Protein AF-A0A1G2R3P3-F1 (afdb_monomer_lite)

Foldseek 3Di:
DDDDDDDDDDDDDDDDDDDDPPPPPDDDDPDDDDPDDDDQFKEKAKPPQEAEDEAQDKDKIWIWMQHSAFFFKKKWKKKKACQFKDWPDKAQVPAPFPAWDDQDWFDDDDRITMGIGIGGDDPPHDHDGGGTRIMIMIHTQDADKMKIWIDPPIFIQHPVRDGRHDDDTHMHIYGYHHPDDPDDLPLLPDKDDAFAFDPNQQSLLQVLQSVVLQLDPDAESGHVRDHRGLHPSLLSSQQVVCQVPVVQQPVVVVHDGGPSIRDPSVSVVVVVVVD

Organism: NCBI:txid1802450

Structure (mmCIF, N/CA/C/O backbone):
data_AF-A0A1G2R3P3-F1
#
_entry.id   AF-A0A1G2R3P3-F1
#
loop_
_atom_site.group_PDB
_atom_site.id
_atom_site.type_symbol
_atom_site.label_atom_id
_atom_site.label_alt_id
_atom_site.label_comp_id
_atom_site.label_asym_id
_atom_site.label_entity_id
_atom_site.label_seq_id
_atom_site.pdbx_PDB_ins_code
_atom_site.Cartn_x
_atom_site.Cartn_y
_atom_site.Cartn_z
_atom_site.occupancy
_atom_site.B_iso_or_equiv
_atom_site.auth_seq_id
_atom_site.auth_comp_id
_atom_site.auth_asym_id
_atom_site.auth_atom_id
_atom_site.pdbx_PDB_model_num
ATOM 1 N N . MET A 1 1 ? 35.496 15.902 20.077 1.00 36.03 1 MET A N 1
ATOM 2 C CA . MET A 1 1 ? 35.841 16.325 18.701 1.00 36.03 1 MET A CA 1
ATOM 3 C C . MET A 1 1 ? 36.009 15.080 17.835 1.00 36.03 1 MET A C 1
ATOM 5 O O . MET A 1 1 ? 36.917 14.308 18.093 1.00 36.03 1 MET A O 1
ATOM 9 N N . LYS A 1 2 ? 35.109 14.829 16.875 1.00 30.44 2 LYS A N 1
ATOM 10 C CA . LYS A 1 2 ? 35.222 13.723 15.905 1.00 30.44 2 LYS A CA 1
ATOM 11 C C . LYS A 1 2 ? 35.621 14.307 14.545 1.00 30.44 2 LYS A C 1
ATOM 13 O O . LYS A 1 2 ? 34.899 15.161 14.036 1.00 30.44 2 LYS A O 1
ATOM 18 N N . LYS A 1 3 ? 36.724 13.847 13.948 1.00 30.23 3 LYS A N 1
ATOM 19 C CA . LYS A 1 3 ? 37.039 14.055 12.524 1.00 30.23 3 LYS A CA 1
ATOM 20 C C . LYS A 1 3 ? 37.597 12.763 11.913 1.00 30.23 3 LYS A C 1
ATOM 22 O O . LYS A 1 3 ? 38.662 12.306 12.296 1.00 30.23 3 LYS A O 1
ATOM 27 N N . LYS A 1 4 ? 36.781 12.214 11.006 1.00 34.12 4 LYS A N 1
ATOM 28 C CA . LYS A 1 4 ? 37.060 11.491 9.751 1.00 34.12 4 LYS A CA 1
ATOM 29 C C . LYS A 1 4 ? 38.409 10.765 9.616 1.00 34.12 4 LYS A C 1
ATOM 31 O O . LYS A 1 4 ? 39.437 11.414 9.474 1.00 34.12 4 LYS A O 1
ATOM 36 N N . ILE A 1 5 ? 38.348 9.441 9.453 1.00 29.25 5 ILE A N 1
ATOM 37 C CA . ILE A 1 5 ? 39.357 8.662 8.723 1.00 29.25 5 ILE A CA 1
ATOM 38 C C . ILE A 1 5 ? 38.632 7.911 7.604 1.00 29.25 5 ILE A C 1
ATOM 40 O O . ILE A 1 5 ? 37.744 7.099 7.850 1.00 29.25 5 ILE A O 1
ATOM 44 N N . ILE A 1 6 ? 38.989 8.273 6.375 1.00 28.22 6 ILE A N 1
ATOM 45 C CA . ILE A 1 6 ? 38.681 7.578 5.127 1.00 28.22 6 ILE A CA 1
ATOM 46 C C . ILE A 1 6 ? 39.712 6.451 5.016 1.00 28.22 6 ILE A C 1
ATOM 48 O O . ILE A 1 6 ? 40.908 6.735 5.055 1.00 28.22 6 ILE A O 1
ATOM 52 N N . ALA A 1 7 ? 39.271 5.199 4.896 1.00 29.02 7 ALA A N 1
ATOM 53 C CA . ALA A 1 7 ? 40.148 4.066 4.612 1.00 29.02 7 ALA A CA 1
ATOM 54 C C . ALA A 1 7 ? 39.868 3.555 3.193 1.00 29.02 7 ALA A C 1
ATOM 56 O O . ALA A 1 7 ? 38.754 3.157 2.861 1.00 29.02 7 ALA A O 1
ATOM 57 N N . ILE A 1 8 ? 40.906 3.641 2.367 1.00 30.47 8 ILE A N 1
ATOM 58 C CA . ILE A 1 8 ? 40.995 3.191 0.980 1.00 30.47 8 ILE A CA 1
ATOM 59 C C . ILE A 1 8 ? 41.228 1.674 1.006 1.00 30.47 8 ILE A C 1
ATOM 61 O O . ILE A 1 8 ? 42.163 1.219 1.665 1.00 30.47 8 ILE A O 1
ATOM 65 N N . PHE A 1 9 ? 40.408 0.883 0.307 1.00 30.34 9 PHE A N 1
ATOM 66 C CA . PHE A 1 9 ? 40.679 -0.546 0.127 1.00 30.34 9 PHE A CA 1
ATOM 67 C C . PHE A 1 9 ? 41.717 -0.746 -0.983 1.00 30.34 9 PHE A C 1
ATOM 69 O O . PHE A 1 9 ? 41.481 -0.419 -2.144 1.00 30.34 9 PHE A O 1
ATOM 76 N N . SER A 1 10 ? 42.875 -1.273 -0.583 1.00 29.44 10 SER A N 1
ATOM 77 C CA . SER A 1 10 ? 43.949 -1.763 -1.448 1.00 29.44 10 SER A CA 1
ATOM 78 C C . SER A 1 10 ? 43.559 -3.118 -2.046 1.00 29.44 10 SER A C 1
ATOM 80 O O . SER A 1 10 ? 43.128 -4.019 -1.325 1.00 29.44 10 SER A O 1
ATOM 82 N N . SER A 1 11 ? 43.698 -3.260 -3.361 1.00 30.84 11 SER A N 1
ATOM 83 C CA . SER A 1 11 ? 43.469 -4.493 -4.114 1.00 30.84 11 SER A CA 1
ATOM 84 C C . SER A 1 11 ? 44.656 -5.450 -3.970 1.00 30.84 11 SER A C 1
ATOM 86 O O . SER A 1 11 ? 45.756 -5.133 -4.423 1.00 30.84 11 SER A O 1
ATOM 88 N N . LEU A 1 12 ? 44.431 -6.640 -3.409 1.00 29.48 12 LEU A N 1
ATOM 89 C CA . LEU A 1 12 ? 45.378 -7.755 -3.465 1.00 29.48 12 LEU A CA 1
ATOM 90 C C . LEU A 1 12 ? 44.787 -8.856 -4.357 1.00 29.48 12 LEU A C 1
ATOM 92 O O . LEU A 1 12 ? 43.802 -9.494 -3.993 1.00 29.48 12 LEU A O 1
ATOM 96 N N . ALA A 1 13 ? 45.371 -9.046 -5.540 1.00 30.22 13 ALA A N 1
ATOM 97 C CA . ALA A 1 13 ? 45.025 -10.130 -6.452 1.00 30.22 13 ALA A CA 1
ATOM 98 C C . ALA A 1 13 ? 45.825 -11.391 -6.085 1.00 30.22 13 ALA A C 1
ATOM 100 O O . ALA A 1 13 ? 47.055 -11.363 -6.080 1.00 30.22 13 ALA A O 1
ATOM 101 N N . LEU A 1 14 ? 45.135 -12.500 -5.808 1.00 28.89 14 LEU A N 1
ATOM 102 C CA . LEU A 1 14 ? 45.728 -13.835 -5.718 1.00 28.89 14 LEU A CA 1
ATOM 103 C C . LEU A 1 14 ? 45.307 -14.622 -6.966 1.00 28.89 14 LEU A C 1
ATOM 105 O O . LEU A 1 14 ? 44.118 -14.795 -7.219 1.00 28.89 14 LEU A O 1
ATOM 109 N N . THR A 1 15 ? 46.282 -15.054 -7.766 1.00 31.34 15 THR A N 1
ATOM 110 C CA . THR A 1 15 ? 46.061 -15.781 -9.026 1.00 31.34 15 THR A CA 1
ATOM 111 C C . THR A 1 15 ? 46.266 -17.277 -8.802 1.00 31.34 15 THR A C 1
ATOM 113 O O . THR A 1 15 ? 47.362 -17.681 -8.423 1.00 31.34 15 THR A O 1
ATOM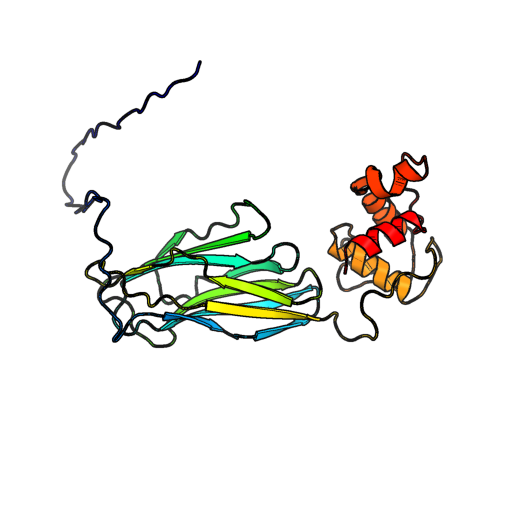 116 N N . VAL A 1 16 ? 45.256 -18.102 -9.096 1.00 30.17 16 VAL A N 1
ATOM 117 C CA . VAL A 1 16 ? 45.411 -19.543 -9.362 1.00 30.17 16 VAL A CA 1
ATOM 118 C C . VAL A 1 16 ? 44.570 -19.907 -10.593 1.00 30.17 16 VAL A C 1
ATOM 120 O O . VAL A 1 16 ? 43.354 -19.768 -10.584 1.00 30.17 16 VAL A O 1
ATOM 123 N N . ALA A 1 17 ? 45.278 -20.329 -11.645 1.00 33.44 17 ALA A N 1
ATOM 124 C CA . ALA A 1 17 ? 44.872 -21.122 -12.811 1.00 33.44 17 ALA A CA 1
ATOM 125 C C . ALA A 1 17 ? 43.496 -20.869 -13.484 1.00 33.44 17 ALA A C 1
ATOM 127 O O . ALA A 1 17 ? 42.492 -21.484 -13.148 1.00 33.44 17 ALA A O 1
ATOM 128 N N . GLY A 1 18 ? 43.521 -20.129 -14.601 1.00 41.47 18 GLY A N 1
ATOM 129 C CA . GLY A 1 18 ? 43.043 -20.700 -15.869 1.00 41.47 18 GLY A CA 1
ATOM 130 C C . GLY A 1 18 ? 41.558 -20.626 -16.241 1.00 41.47 18 GLY A C 1
ATOM 131 O O . GLY A 1 18 ? 41.074 -21.584 -16.828 1.00 41.47 18 GLY A O 1
ATOM 132 N N . ILE A 1 19 ? 40.861 -19.508 -16.009 1.00 31.28 19 ILE A N 1
ATOM 133 C CA . ILE A 1 19 ? 39.673 -19.095 -16.792 1.00 31.28 19 ILE A CA 1
ATOM 134 C C . ILE A 1 19 ? 39.705 -17.559 -16.890 1.00 31.28 19 ILE A C 1
ATOM 136 O O . ILE A 1 19 ? 39.751 -16.911 -15.842 1.00 31.28 19 ILE A O 1
ATOM 140 N N . PRO A 1 20 ? 39.699 -16.923 -18.078 1.00 29.30 20 PRO A N 1
ATOM 141 C CA . PRO A 1 20 ? 39.586 -15.471 -18.145 1.00 29.30 20 PRO A CA 1
ATOM 142 C C . PRO A 1 20 ? 38.151 -15.053 -17.791 1.00 29.30 20 PRO A C 1
ATOM 144 O O . PRO A 1 20 ? 37.268 -15.030 -18.644 1.00 29.30 20 PRO A O 1
ATOM 147 N N . VAL A 1 21 ? 37.910 -14.705 -16.525 1.00 31.08 21 VAL A N 1
ATOM 148 C CA . VAL A 1 21 ? 36.766 -13.865 -16.152 1.00 31.08 21 VAL A CA 1
ATOM 149 C C . VAL A 1 21 ? 37.148 -12.439 -16.529 1.00 31.08 21 VAL A C 1
ATOM 151 O O . VAL A 1 21 ? 37.945 -11.798 -15.845 1.00 31.08 21 VAL A O 1
ATOM 154 N N . VAL A 1 22 ? 36.616 -11.944 -17.647 1.00 31.66 22 VAL A N 1
ATOM 155 C CA . VAL A 1 22 ? 36.701 -10.523 -18.003 1.00 31.66 22 VAL A CA 1
ATOM 156 C C . VAL A 1 22 ? 35.799 -9.756 -17.036 1.00 31.66 22 VAL A C 1
ATOM 158 O O . VAL A 1 22 ? 34.626 -9.511 -17.292 1.00 31.66 22 VAL A O 1
ATOM 161 N N . ALA A 1 23 ? 36.357 -9.421 -15.875 1.00 30.27 23 ALA A N 1
ATOM 162 C CA . ALA A 1 23 ? 35.801 -8.453 -14.948 1.00 30.27 23 ALA A CA 1
ATOM 163 C C . ALA A 1 23 ? 36.086 -7.052 -15.503 1.00 30.27 23 ALA A C 1
ATOM 165 O O . ALA A 1 23 ? 37.120 -6.450 -15.216 1.00 30.27 23 ALA A O 1
ATOM 166 N N . ALA A 1 24 ? 35.178 -6.530 -16.327 1.00 30.19 24 ALA A N 1
ATOM 167 C CA . ALA A 1 24 ? 35.186 -5.121 -16.696 1.00 30.19 24 ALA A CA 1
ATOM 168 C C . ALA A 1 24 ? 34.624 -4.293 -15.528 1.00 30.19 24 ALA A C 1
ATOM 170 O O . ALA A 1 24 ? 33.487 -3.833 -15.552 1.00 30.19 24 ALA A O 1
ATOM 171 N N . ALA A 1 25 ? 35.423 -4.114 -14.475 1.00 28.08 25 ALA A N 1
ATOM 172 C CA . ALA A 1 25 ? 35.206 -3.040 -13.517 1.00 28.08 25 ALA A CA 1
ATOM 173 C C . ALA A 1 25 ? 35.701 -1.738 -14.164 1.00 28.08 25 ALA A C 1
ATOM 175 O O . ALA A 1 25 ? 36.859 -1.356 -14.001 1.00 28.08 25 ALA A O 1
ATOM 176 N N . GLN A 1 26 ? 34.850 -1.078 -14.954 1.00 30.03 26 GLN A N 1
ATOM 177 C CA . GLN A 1 26 ? 35.137 0.289 -15.375 1.00 30.03 26 GLN A CA 1
ATOM 178 C C . GLN A 1 26 ? 34.881 1.236 -14.203 1.00 30.03 26 GLN A C 1
ATOM 180 O O . GLN A 1 26 ? 33.782 1.364 -13.667 1.00 30.03 26 GLN A O 1
ATOM 185 N N . THR A 1 27 ? 35.963 1.878 -13.784 1.00 27.64 27 THR A N 1
ATOM 186 C CA . THR A 1 27 ? 36.007 2.972 -12.825 1.00 27.64 27 THR A CA 1
ATOM 187 C C . THR A 1 27 ? 35.105 4.117 -13.293 1.00 27.64 27 THR A C 1
ATOM 189 O O . THR A 1 27 ? 35.423 4.799 -14.265 1.00 27.64 27 THR A O 1
ATOM 192 N N . TYR A 1 28 ? 33.989 4.330 -12.595 1.00 28.69 28 TYR A N 1
ATOM 193 C CA . TYR A 1 28 ? 33.081 5.458 -12.805 1.00 28.69 28 TYR A CA 1
ATOM 194 C C . TYR A 1 28 ? 33.780 6.785 -12.472 1.00 28.69 28 TYR A C 1
ATOM 196 O O . TYR A 1 28 ? 34.080 7.070 -11.311 1.00 28.69 28 TYR A O 1
ATOM 204 N N . ALA A 1 29 ? 34.001 7.618 -13.488 1.00 28.33 29 ALA A N 1
ATOM 205 C CA . ALA A 1 29 ? 34.238 9.045 -13.307 1.00 28.33 29 ALA A CA 1
ATOM 206 C C . ALA A 1 29 ? 32.874 9.764 -13.215 1.00 28.33 29 ALA A C 1
ATOM 208 O O . ALA A 1 29 ? 32.022 9.556 -14.082 1.00 28.33 29 ALA A O 1
ATOM 209 N N . PRO A 1 30 ? 32.618 10.604 -12.196 1.00 41.66 30 PRO A N 1
ATOM 210 C CA . PRO A 1 30 ? 31.381 11.363 -12.109 1.00 41.66 30 PRO A CA 1
ATOM 211 C C . PRO A 1 30 ? 31.488 12.602 -13.002 1.00 41.66 30 PRO A C 1
ATOM 213 O O . PRO A 1 30 ? 32.148 13.576 -12.649 1.00 41.66 30 PRO A O 1
ATOM 216 N N . GLY A 1 31 ? 30.825 12.574 -14.156 1.00 37.34 31 GLY A N 1
ATOM 217 C CA . GLY A 1 31 ? 30.598 13.776 -14.954 1.00 37.34 31 GLY A CA 1
ATOM 218 C C . GLY A 1 31 ? 30.535 13.507 -16.446 1.00 37.34 31 GLY A C 1
ATOM 219 O O . GLY A 1 31 ? 31.573 13.450 -17.082 1.00 37.34 31 GLY A O 1
ATOM 220 N N . MET A 1 32 ? 29.317 13.374 -16.976 1.00 31.58 32 MET A N 1
ATOM 221 C CA . MET A 1 32 ? 28.812 14.094 -18.154 1.00 31.58 32 MET A CA 1
ATOM 222 C C . MET A 1 32 ? 27.328 13.733 -18.320 1.00 31.58 32 MET A C 1
ATOM 224 O O . MET A 1 32 ? 26.971 12.722 -18.917 1.00 31.58 32 MET A O 1
ATOM 228 N N . MET A 1 33 ? 26.445 14.569 -17.770 1.00 37.12 33 MET A N 1
ATOM 229 C CA . MET A 1 33 ? 25.024 14.547 -18.109 1.00 37.12 33 MET A CA 1
ATOM 230 C C . MET A 1 33 ? 24.878 15.154 -19.509 1.00 37.12 33 MET A C 1
ATOM 232 O O . MET A 1 33 ? 24.938 16.370 -19.668 1.00 37.12 33 MET A O 1
ATOM 236 N N . SER A 1 34 ? 24.757 14.310 -20.535 1.00 39.09 34 SER A N 1
ATOM 237 C CA . SER A 1 34 ? 24.476 14.752 -21.903 1.00 39.09 34 SER A CA 1
ATOM 238 C C . SER A 1 34 ? 22.978 15.024 -22.047 1.00 39.09 34 SER A C 1
ATOM 240 O O . SER A 1 34 ? 22.166 14.103 -22.090 1.00 39.09 34 SER A O 1
ATOM 242 N N . THR A 1 35 ? 22.593 16.299 -22.096 1.00 46.06 35 THR A N 1
ATOM 243 C CA . THR A 1 35 ? 21.237 16.733 -22.459 1.00 46.06 35 THR A CA 1
ATOM 244 C C . THR A 1 35 ? 21.150 16.896 -23.977 1.00 46.06 35 THR A C 1
ATOM 246 O O . THR A 1 35 ? 21.298 18.004 -24.493 1.00 46.06 35 THR A O 1
ATOM 249 N N . ARG A 1 36 ? 20.926 15.802 -24.717 1.00 40.06 36 ARG A N 1
ATOM 250 C CA . ARG A 1 36 ? 20.586 15.852 -26.152 1.00 40.06 36 ARG A CA 1
ATOM 251 C C . ARG A 1 36 ? 19.181 15.288 -26.374 1.00 40.06 36 ARG A C 1
ATOM 253 O O . ARG A 1 36 ? 18.873 14.189 -25.937 1.00 40.06 36 ARG A O 1
ATOM 260 N N . GLY A 1 37 ? 18.326 16.105 -26.988 1.00 34.69 37 GLY A N 1
ATOM 261 C CA . GLY A 1 37 ? 16.874 15.940 -27.011 1.00 34.69 37 GLY A CA 1
ATOM 262 C C . GLY A 1 37 ? 16.328 14.759 -27.820 1.00 34.69 37 GLY A C 1
ATOM 263 O O . GLY A 1 37 ? 16.733 14.524 -28.953 1.00 34.69 37 GLY A O 1
ATOM 264 N N . ASN A 1 38 ? 15.352 14.090 -27.201 1.00 47.41 38 ASN A N 1
ATOM 265 C CA . ASN A 1 38 ? 14.029 13.704 -27.703 1.00 47.41 38 ASN A CA 1
ATOM 266 C C . ASN A 1 38 ? 13.889 13.421 -29.210 1.00 47.41 38 ASN A C 1
ATOM 268 O O . ASN A 1 38 ? 13.459 14.286 -29.968 1.00 47.41 38 ASN A O 1
ATOM 272 N N . ASN A 1 39 ? 14.154 12.170 -29.590 1.00 41.59 39 ASN A N 1
ATOM 273 C CA . ASN A 1 39 ? 13.435 11.411 -30.622 1.00 41.59 39 ASN A CA 1
ATOM 274 C C . ASN A 1 39 ? 13.733 9.915 -30.377 1.00 41.59 39 ASN A C 1
ATOM 276 O O . ASN A 1 39 ? 14.850 9.479 -30.632 1.00 41.59 39 ASN A O 1
ATOM 280 N N . GLY A 1 40 ? 12.773 9.146 -29.839 1.00 54.59 40 GLY A N 1
ATOM 281 C CA . GLY A 1 40 ? 12.931 7.702 -29.556 1.00 54.59 40 GLY A CA 1
ATOM 282 C C . GLY A 1 40 ? 13.309 7.318 -28.115 1.00 54.59 40 GLY A C 1
ATOM 283 O O . GLY A 1 40 ? 13.831 6.234 -27.884 1.00 54.59 40 GLY A O 1
ATOM 284 N N . SER A 1 41 ? 13.075 8.199 -27.143 1.00 75.62 41 SER A N 1
ATOM 285 C CA . SER A 1 41 ? 13.435 7.977 -25.740 1.00 75.62 41 SER A CA 1
ATOM 286 C C . SER A 1 41 ? 12.488 6.992 -25.042 1.00 75.62 41 SER A C 1
ATOM 288 O O . SER A 1 41 ? 11.271 7.089 -25.192 1.00 75.62 41 SER A O 1
ATOM 290 N N . ALA A 1 42 ? 13.045 6.075 -24.250 1.00 89.69 42 ALA A N 1
ATOM 291 C CA . ALA A 1 42 ? 12.296 5.122 -23.444 1.00 89.69 42 ALA A CA 1
ATOM 292 C C . ALA A 1 42 ? 11.374 5.846 -22.446 1.00 89.69 42 ALA A C 1
ATOM 294 O O . ALA A 1 42 ? 11.719 6.912 -21.937 1.00 89.69 42 ALA A O 1
ATOM 295 N N . MET A 1 43 ? 10.207 5.284 -22.141 1.00 91.62 43 MET A N 1
ATOM 296 C CA . MET A 1 43 ? 9.202 5.881 -21.262 1.00 91.62 43 MET A CA 1
ATOM 297 C C . MET A 1 43 ? 8.578 4.833 -20.348 1.00 91.62 43 MET A C 1
ATOM 299 O O . MET A 1 43 ? 8.018 3.838 -20.811 1.00 91.62 43 MET A O 1
ATOM 303 N N . PHE A 1 44 ? 8.614 5.088 -19.043 1.00 93.31 44 PHE A N 1
ATOM 304 C CA . PHE A 1 44 ? 7.854 4.296 -18.083 1.00 93.31 44 PHE A CA 1
ATOM 305 C C . PHE A 1 44 ? 6.376 4.684 -18.073 1.00 93.31 44 PHE A C 1
ATOM 307 O O . PHE A 1 44 ? 6.006 5.831 -18.324 1.00 93.31 44 PHE A O 1
ATOM 314 N N . SER A 1 45 ? 5.525 3.728 -17.716 1.00 93.31 45 SER A N 1
ATOM 315 C CA . SER A 1 45 ? 4.107 3.960 -17.463 1.00 93.31 45 SER A CA 1
ATOM 316 C C . SER A 1 45 ? 3.588 3.049 -16.352 1.00 93.31 45 SER A C 1
ATOM 318 O O . SER A 1 45 ? 4.096 1.949 -16.135 1.00 93.31 45 SER A O 1
ATOM 320 N N . LEU A 1 46 ? 2.569 3.529 -15.641 1.00 94.56 46 LEU A N 1
ATOM 321 C CA . LEU A 1 46 ? 1.815 2.760 -14.655 1.00 94.56 46 LEU A CA 1
ATOM 322 C C . LEU A 1 46 ? 0.419 2.513 -15.218 1.00 94.56 46 LEU A C 1
ATOM 324 O O . LEU A 1 46 ? -0.257 3.455 -15.641 1.00 94.56 46 LEU A O 1
ATOM 328 N N . VAL A 1 47 ? 0.009 1.249 -15.248 1.00 94.19 47 VAL A N 1
ATOM 329 C CA . VAL A 1 47 ? -1.264 0.815 -15.821 1.00 94.19 47 VAL A CA 1
ATOM 330 C C . VAL A 1 47 ? -2.046 0.011 -14.780 1.00 94.19 47 VAL A C 1
ATOM 332 O O . VAL A 1 47 ? -1.501 -0.924 -14.203 1.00 94.19 47 VAL A O 1
ATOM 335 N N . PRO A 1 48 ? -3.328 0.327 -14.549 1.00 94.44 48 PRO A N 1
ATOM 336 C CA . PRO A 1 48 ? -4.067 1.464 -15.111 1.00 94.44 48 PRO A CA 1
ATOM 337 C C . PRO A 1 48 ? -3.585 2.817 -14.543 1.00 94.44 48 PRO A C 1
ATOM 339 O O . PRO A 1 48 ? -2.985 2.861 -13.473 1.00 94.44 48 PRO A O 1
ATOM 342 N N . GLN A 1 49 ? -3.860 3.927 -15.244 1.00 89.38 49 GLN A N 1
ATOM 343 C CA . GLN A 1 49 ? -3.522 5.293 -14.779 1.00 89.38 49 GLN A CA 1
ATOM 344 C C . GLN A 1 49 ? -4.436 5.791 -13.649 1.00 89.38 49 GLN A C 1
ATOM 346 O O . GLN A 1 49 ? -4.073 6.681 -12.884 1.00 89.38 49 GLN A O 1
ATOM 351 N N . SER A 1 50 ? -5.630 5.213 -13.543 1.00 89.06 50 SER A N 1
ATOM 352 C CA . SER A 1 50 ? -6.500 5.358 -12.384 1.00 89.06 50 SER A CA 1
ATOM 353 C C . SER A 1 50 ? -7.211 4.039 -12.124 1.00 89.06 50 SER A C 1
ATOM 355 O O . SER A 1 50 ? -7.586 3.328 -13.057 1.00 89.06 50 SER A O 1
ATOM 357 N N . VAL A 1 51 ? -7.368 3.691 -10.855 1.00 90.88 51 VAL A N 1
ATOM 358 C CA . VAL A 1 51 ? -8.068 2.480 -10.430 1.00 90.88 51 VAL A CA 1
ATOM 359 C C . VAL A 1 51 ? -8.849 2.770 -9.169 1.00 90.88 51 VAL A C 1
ATOM 361 O O . VAL A 1 51 ? -8.392 3.504 -8.301 1.00 90.88 51 VAL A O 1
ATOM 364 N N . SER A 1 52 ? -10.049 2.208 -9.084 1.00 86.06 52 SER A N 1
ATOM 365 C CA . SER A 1 52 ? -10.857 2.258 -7.871 1.00 86.06 52 SER A CA 1
ATOM 366 C C . SER A 1 52 ? -10.828 0.899 -7.184 1.00 86.06 52 SER A C 1
ATOM 368 O O . SER A 1 52 ? -10.925 -0.130 -7.851 1.00 86.06 52 SER A O 1
ATOM 370 N N . GLY A 1 53 ? -10.685 0.892 -5.863 1.00 79.06 53 GLY A N 1
ATOM 371 C CA . GLY A 1 53 ? -10.686 -0.315 -5.042 1.00 79.06 53 GLY A CA 1
ATOM 372 C C . GLY A 1 53 ? -11.463 -0.099 -3.750 1.00 79.06 53 GLY A C 1
ATOM 373 O O . GLY A 1 53 ? -11.492 1.008 -3.217 1.00 79.06 53 GLY A O 1
ATOM 374 N N . LYS A 1 54 ? -12.091 -1.160 -3.236 1.00 80.75 54 LYS A N 1
ATOM 375 C CA . LYS A 1 54 ? -12.704 -1.125 -1.902 1.00 80.75 54 LYS A CA 1
ATOM 376 C C . LYS A 1 54 ? -11.607 -1.160 -0.823 1.00 80.75 54 LYS A C 1
ATOM 378 O O . LYS A 1 54 ? -10.510 -1.649 -1.104 1.00 80.75 54 LYS A O 1
ATOM 383 N N . MET A 1 55 ? -11.859 -0.658 0.386 1.00 79.62 55 MET A N 1
ATOM 384 C CA . MET A 1 55 ? -10.938 -0.826 1.522 1.00 79.62 55 MET A CA 1
ATOM 385 C C . MET A 1 55 ? -10.615 -2.316 1.745 1.00 79.62 55 MET A C 1
ATOM 387 O O . MET A 1 55 ? -11.458 -3.185 1.515 1.00 79.62 55 MET A O 1
ATOM 391 N N . ASN A 1 56 ? -9.381 -2.617 2.159 1.00 73.69 56 ASN A N 1
ATOM 392 C CA . ASN A 1 56 ? -8.862 -3.967 2.382 1.00 73.69 56 ASN A CA 1
ATOM 393 C C . ASN A 1 56 ? -8.831 -4.883 1.137 1.00 73.69 56 ASN A C 1
ATOM 395 O O . ASN A 1 56 ? -8.623 -6.094 1.256 1.00 73.69 56 ASN A O 1
ATOM 399 N N . GLN A 1 57 ? -8.991 -4.329 -0.067 1.00 82.38 57 GLN A N 1
ATOM 400 C CA . GLN A 1 57 ? -8.852 -5.079 -1.312 1.00 82.38 57 GLN A CA 1
ATOM 401 C C . GLN A 1 57 ? -7.465 -4.964 -1.928 1.00 82.38 57 GLN A C 1
ATOM 403 O O . GLN A 1 57 ? -6.709 -4.024 -1.682 1.00 82.38 57 GLN A O 1
ATOM 408 N N . LEU A 1 58 ? -7.143 -5.970 -2.742 1.00 87.44 58 LEU A N 1
ATOM 409 C CA . LEU A 1 58 ? -5.929 -6.002 -3.535 1.00 87.44 58 LEU A CA 1
ATOM 410 C C . LEU A 1 58 ? -6.158 -5.273 -4.858 1.00 87.44 58 LEU A C 1
ATOM 412 O O . LEU A 1 58 ? -7.062 -5.613 -5.618 1.00 87.44 58 LEU A O 1
ATOM 416 N N . VAL A 1 59 ? -5.302 -4.300 -5.138 1.00 92.88 59 VAL A N 1
ATOM 417 C CA . VAL A 1 59 ? -5.272 -3.526 -6.375 1.00 92.88 59 VAL A CA 1
ATOM 418 C C . VAL A 1 59 ? -3.918 -3.742 -7.029 1.00 92.88 59 VAL A C 1
ATOM 420 O O . VAL A 1 59 ? -2.881 -3.509 -6.411 1.00 92.88 59 VAL A O 1
ATOM 423 N N . ALA A 1 60 ? -3.919 -4.196 -8.278 1.00 94.56 60 ALA A N 1
ATOM 424 C CA . ALA A 1 60 ? -2.695 -4.405 -9.033 1.00 94.56 60 ALA A CA 1
ATOM 425 C C . ALA A 1 60 ? -2.419 -3.240 -9.986 1.00 94.56 60 ALA A C 1
ATOM 427 O O . ALA A 1 60 ? -3.328 -2.733 -10.640 1.00 94.56 60 ALA A O 1
ATOM 428 N N . VAL A 1 61 ? -1.147 -2.867 -10.080 1.00 95.81 61 VAL A N 1
ATOM 429 C CA . VAL A 1 61 ? -0.617 -1.870 -11.004 1.00 95.81 61 VAL A CA 1
ATOM 430 C C . VAL A 1 61 ? 0.541 -2.507 -11.762 1.00 95.81 61 VAL A C 1
ATOM 432 O O . VAL A 1 61 ? 1.533 -2.927 -11.164 1.00 95.81 61 VAL A O 1
ATOM 435 N N . ASP A 1 62 ? 0.411 -2.590 -13.078 1.00 95.25 62 ASP A N 1
ATOM 436 C CA . ASP A 1 62 ? 1.490 -2.983 -13.972 1.00 95.25 62 ASP A CA 1
ATOM 437 C C . ASP A 1 62 ? 2.413 -1.786 -14.212 1.00 95.25 62 ASP A C 1
ATOM 439 O O . ASP A 1 62 ? 1.977 -0.686 -14.563 1.00 95.25 62 ASP A O 1
ATOM 443 N N . PHE A 1 63 ? 3.707 -2.012 -14.029 1.00 94.62 63 PHE A N 1
ATOM 444 C CA . PHE A 1 63 ? 4.760 -1.072 -14.359 1.00 94.62 63 PHE A CA 1
ATOM 445 C C . PHE A 1 63 ? 5.392 -1.501 -15.680 1.00 94.62 63 PHE A C 1
ATOM 447 O O . PHE A 1 63 ? 5.998 -2.573 -15.782 1.00 94.62 63 PHE A O 1
ATOM 454 N N . LEU A 1 64 ? 5.189 -0.684 -16.709 1.00 94.25 64 LEU A N 1
ATOM 455 C CA . LEU A 1 64 ? 5.547 -0.991 -18.089 1.00 94.25 64 LEU A CA 1
ATOM 456 C C . LEU A 1 64 ? 6.583 0.002 -18.609 1.00 94.25 64 LEU A C 1
ATOM 458 O O . LEU A 1 64 ? 6.631 1.155 -18.178 1.00 94.25 64 LEU A O 1
ATOM 462 N N . LEU A 1 65 ? 7.361 -0.439 -19.588 1.00 93.69 65 LEU A N 1
ATOM 463 C CA . LEU A 1 65 ? 8.347 0.360 -20.296 1.00 93.69 65 LEU A CA 1
ATOM 464 C C . LEU A 1 65 ? 8.058 0.309 -21.800 1.00 93.69 65 LEU A C 1
ATOM 466 O O . LEU A 1 65 ? 8.035 -0.764 -22.399 1.00 93.69 65 LEU A O 1
ATOM 470 N N . ASN A 1 66 ? 7.856 1.472 -22.415 1.00 93.25 66 ASN A N 1
ATOM 471 C CA . ASN A 1 66 ? 8.066 1.621 -23.849 1.00 93.25 66 ASN A CA 1
ATOM 472 C C . ASN A 1 66 ? 9.548 1.918 -24.048 1.00 93.25 66 ASN A C 1
ATOM 474 O O . ASN A 1 66 ? 10.051 2.896 -23.502 1.00 93.25 66 ASN A O 1
ATOM 478 N N . THR A 1 67 ? 10.269 1.073 -24.767 1.00 90.88 67 THR A N 1
ATOM 479 C CA . THR A 1 67 ? 11.721 1.212 -24.852 1.00 90.88 67 THR A CA 1
ATOM 480 C C . THR A 1 67 ? 12.158 2.176 -25.952 1.00 90.88 67 THR A C 1
ATOM 482 O O . THR A 1 67 ? 13.247 2.734 -25.844 1.00 90.88 67 THR A O 1
ATOM 485 N N . GLY A 1 68 ? 11.357 2.363 -27.012 1.00 87.00 68 GLY A N 1
ATOM 486 C CA . GLY A 1 68 ? 11.697 3.125 -28.226 1.00 87.00 68 GLY A CA 1
ATOM 487 C C . GLY A 1 68 ? 12.864 2.556 -29.055 1.00 87.00 68 GLY A C 1
ATOM 488 O O . GLY A 1 68 ? 12.900 2.718 -30.271 1.00 87.00 68 GLY A O 1
ATOM 489 N N . MET A 1 69 ? 13.803 1.871 -28.399 1.00 88.31 69 MET A N 1
ATOM 490 C CA . MET A 1 69 ? 15.029 1.248 -28.902 1.00 88.31 69 MET A CA 1
ATOM 491 C C . MET A 1 69 ? 15.391 0.048 -27.995 1.00 88.31 69 MET A C 1
ATOM 493 O O . MET A 1 69 ? 14.748 -0.132 -26.957 1.00 88.31 69 MET A O 1
ATOM 497 N N . PRO A 1 70 ? 16.421 -0.757 -28.310 1.00 92.44 70 PRO A N 1
ATOM 498 C CA . PRO A 1 70 ? 16.904 -1.783 -27.390 1.00 92.44 70 PRO A CA 1
ATOM 499 C C . PRO A 1 70 ? 17.509 -1.198 -26.106 1.00 92.44 70 PRO A C 1
ATOM 501 O O . PRO A 1 70 ? 18.431 -0.380 -26.158 1.00 92.44 70 PRO A O 1
ATOM 504 N N . VAL A 1 71 ? 17.012 -1.649 -24.952 1.00 93.56 71 VAL A N 1
ATOM 505 C CA . VAL A 1 71 ? 17.491 -1.248 -23.618 1.00 93.56 71 VAL A CA 1
ATOM 506 C C . VAL A 1 71 ? 18.103 -2.432 -22.878 1.00 93.56 71 VAL A C 1
ATOM 508 O O . VAL A 1 71 ? 17.624 -3.560 -22.976 1.00 93.56 71 VAL A O 1
ATOM 511 N N . THR A 1 72 ? 19.170 -2.189 -22.128 1.00 94.75 72 THR A N 1
ATOM 512 C CA . THR A 1 72 ? 19.932 -3.233 -21.423 1.00 94.75 72 THR A CA 1
ATOM 513 C C . THR A 1 72 ? 19.711 -3.195 -19.921 1.00 94.75 72 THR A C 1
ATOM 515 O O . THR A 1 72 ? 19.866 -4.217 -19.259 1.00 94.75 72 THR A O 1
ATOM 518 N N . SER A 1 73 ? 19.341 -2.046 -19.355 1.00 93.25 73 SER A N 1
ATOM 519 C CA . SER A 1 73 ? 19.107 -1.935 -17.918 1.00 93.25 73 SER A CA 1
ATOM 520 C C . SER A 1 73 ? 18.222 -0.757 -17.545 1.00 93.25 73 SER A C 1
ATOM 522 O O . SER A 1 73 ? 18.022 0.183 -18.318 1.00 93.25 73 SER A O 1
ATOM 524 N N . PHE A 1 74 ? 17.696 -0.820 -16.327 1.00 92.56 74 PHE A N 1
ATOM 525 C CA . PHE A 1 74 ? 16.974 0.278 -15.715 1.00 92.56 74 PHE A CA 1
ATOM 526 C C . PHE A 1 74 ? 17.224 0.342 -14.207 1.00 92.56 74 PHE A C 1
ATOM 528 O O . PHE A 1 74 ? 17.484 -0.668 -13.548 1.00 92.56 74 PHE A O 1
ATOM 535 N N . GLN A 1 75 ? 17.075 1.546 -13.666 1.00 91.12 75 GLN A N 1
ATOM 536 C CA . GLN A 1 75 ? 16.968 1.809 -12.236 1.00 91.12 75 GLN A CA 1
ATOM 537 C C . GLN A 1 75 ? 15.852 2.826 -12.040 1.00 91.12 75 GLN A C 1
ATOM 539 O O . GLN A 1 75 ? 15.821 3.875 -12.683 1.00 91.12 75 GLN A O 1
ATOM 544 N N . THR A 1 76 ? 14.933 2.530 -11.134 1.00 90.06 76 THR A N 1
ATOM 545 C CA . THR A 1 76 ? 13.850 3.442 -10.787 1.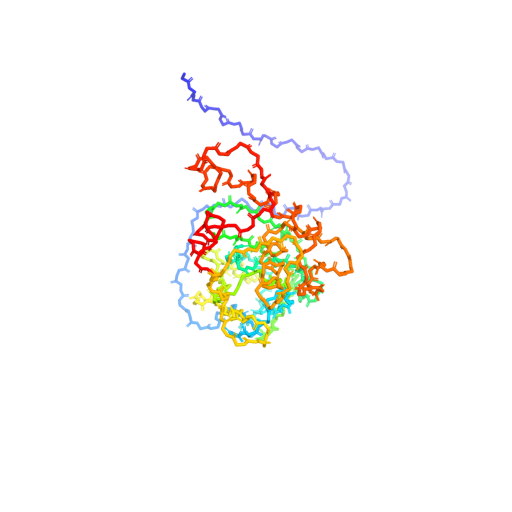00 90.06 76 THR A CA 1
ATOM 546 C C . THR A 1 76 ? 13.369 3.190 -9.368 1.00 90.06 76 THR A C 1
ATOM 548 O O . THR A 1 76 ? 13.703 2.186 -8.734 1.00 90.06 76 THR A O 1
ATOM 551 N N . SER A 1 77 ? 12.584 4.127 -8.849 1.00 89.00 77 SER A N 1
ATOM 552 C CA . SER A 1 77 ? 11.835 3.901 -7.626 1.00 89.00 77 SER A CA 1
ATOM 553 C C . SER A 1 77 ? 10.429 4.458 -7.745 1.00 89.00 77 SER A C 1
ATOM 555 O O . SER A 1 77 ? 10.207 5.479 -8.394 1.00 89.00 77 SER A O 1
ATOM 557 N N . LEU A 1 78 ? 9.480 3.787 -7.105 1.00 91.75 78 LEU A N 1
ATOM 558 C CA . LEU A 1 78 ? 8.112 4.263 -6.961 1.00 91.75 78 LEU A CA 1
ATOM 559 C C . LEU A 1 78 ? 7.886 4.722 -5.526 1.00 91.75 78 LEU A C 1
ATOM 561 O O . LEU A 1 78 ? 8.340 4.075 -4.585 1.00 91.75 78 LEU A O 1
ATOM 565 N N . THR A 1 79 ? 7.172 5.826 -5.360 1.00 91.25 79 THR A N 1
ATOM 566 C CA . THR A 1 79 ? 6.736 6.366 -4.073 1.00 91.25 79 THR A CA 1
ATOM 567 C C . THR A 1 79 ? 5.237 6.207 -3.893 1.00 91.25 79 THR A C 1
ATOM 569 O O . THR A 1 79 ? 4.492 6.379 -4.858 1.00 91.25 79 THR A O 1
ATOM 572 N N . TYR A 1 80 ? 4.803 5.933 -2.665 1.00 90.62 80 TYR A N 1
ATOM 573 C CA . TYR A 1 80 ? 3.391 5.852 -2.282 1.00 90.62 80 TYR A CA 1
ATOM 574 C C . TYR A 1 80 ? 3.187 6.281 -0.821 1.00 90.62 80 TYR A C 1
ATOM 576 O O . TYR A 1 80 ? 4.146 6.325 -0.049 1.00 90.62 80 TYR A O 1
ATOM 584 N N . ASP A 1 81 ? 1.947 6.590 -0.436 1.00 86.50 81 ASP A N 1
ATOM 585 C CA . ASP A 1 81 ? 1.582 6.873 0.959 1.00 86.50 81 ASP A CA 1
ATOM 586 C C . ASP A 1 81 ? 1.333 5.558 1.730 1.00 86.50 81 ASP A C 1
ATOM 588 O O . ASP A 1 81 ? 0.353 4.860 1.435 1.00 86.50 81 ASP A O 1
ATOM 592 N N . PRO A 1 82 ? 2.184 5.199 2.714 1.00 80.19 82 PRO A N 1
ATOM 593 C CA . PRO A 1 82 ? 2.052 3.951 3.461 1.00 80.19 82 PRO A CA 1
ATOM 594 C C . PRO A 1 82 ? 0.853 3.928 4.419 1.00 80.19 82 PRO A C 1
ATOM 596 O O . PRO A 1 82 ? 0.469 2.857 4.883 1.00 80.19 82 PRO A O 1
ATOM 599 N N . THR A 1 83 ? 0.244 5.081 4.715 1.00 77.56 83 THR A N 1
ATOM 600 C CA . THR A 1 83 ? -0.985 5.149 5.519 1.00 77.56 83 THR A CA 1
ATOM 601 C C . THR A 1 83 ? -2.222 4.767 4.709 1.00 77.56 83 THR A C 1
ATOM 603 O O . THR A 1 83 ? -3.232 4.367 5.283 1.00 77.56 83 THR A O 1
ATOM 606 N N . MET A 1 84 ? -2.149 4.860 3.377 1.00 79.69 84 MET A N 1
ATOM 607 C CA . MET A 1 84 ? -3.265 4.562 2.475 1.00 79.69 84 MET A CA 1
ATOM 608 C C . MET A 1 84 ? -3.100 3.249 1.721 1.00 79.69 84 MET A C 1
ATOM 610 O O . MET A 1 84 ? -4.094 2.590 1.408 1.00 79.69 84 MET A O 1
ATOM 614 N N . LEU A 1 85 ? -1.861 2.855 1.435 1.00 86.31 85 LEU A N 1
ATOM 615 C CA . LEU A 1 85 ? -1.533 1.658 0.674 1.00 86.31 85 LEU A CA 1
ATOM 616 C C . LEU A 1 85 ? -0.457 0.856 1.400 1.00 86.31 85 LEU A C 1
ATOM 618 O O . LEU A 1 85 ? 0.534 1.401 1.870 1.00 86.31 85 LEU A O 1
ATOM 622 N N . SER A 1 86 ? -0.611 -0.461 1.414 1.00 85.06 86 SER A N 1
ATOM 623 C CA . SER A 1 86 ? 0.431 -1.394 1.835 1.00 85.06 86 SER A CA 1
ATOM 624 C C . SER A 1 86 ? 0.817 -2.268 0.649 1.00 85.06 86 SER A C 1
ATOM 626 O O . SER A 1 86 ? -0.055 -2.709 -0.097 1.00 85.06 86 SER A O 1
ATOM 628 N N . VAL A 1 87 ? 2.105 -2.522 0.425 1.00 89.38 87 VAL A N 1
ATOM 629 C CA . VAL A 1 87 ? 2.525 -3.411 -0.666 1.00 89.38 87 VAL A CA 1
ATOM 630 C C . VAL A 1 87 ? 2.266 -4.855 -0.246 1.00 89.38 87 VAL A C 1
ATOM 632 O O . VAL A 1 87 ? 2.873 -5.366 0.689 1.00 89.38 87 VAL A O 1
ATOM 635 N N . ALA A 1 88 ? 1.348 -5.514 -0.948 1.00 84.81 88 ALA A N 1
ATOM 636 C CA . ALA A 1 88 ? 0.993 -6.912 -0.730 1.00 84.81 88 ALA A CA 1
ATOM 637 C C . ALA A 1 88 ? 1.869 -7.875 -1.546 1.00 84.81 88 ALA A C 1
ATOM 639 O O . ALA A 1 88 ? 2.015 -9.036 -1.175 1.00 84.81 88 ALA A O 1
ATOM 640 N N . GLY A 1 89 ? 2.449 -7.409 -2.655 1.00 86.38 89 GLY A N 1
ATOM 641 C CA . GLY A 1 89 ? 3.365 -8.208 -3.460 1.00 86.38 89 GLY A CA 1
ATOM 642 C C . GLY A 1 89 ? 3.980 -7.429 -4.614 1.00 86.38 89 GLY A C 1
ATOM 643 O O . GLY A 1 89 ? 3.388 -6.480 -5.126 1.00 86.38 89 GLY A O 1
ATOM 644 N N . ILE A 1 90 ? 5.166 -7.859 -5.034 1.00 90.50 90 ILE A N 1
ATOM 645 C CA . ILE A 1 90 ? 5.852 -7.374 -6.232 1.00 90.50 90 ILE A CA 1
ATOM 646 C C . ILE A 1 90 ? 6.194 -8.612 -7.057 1.00 90.50 90 ILE A C 1
ATOM 648 O O . ILE A 1 90 ? 6.990 -9.442 -6.628 1.00 90.50 90 ILE A O 1
ATOM 652 N N . ASP A 1 91 ? 5.561 -8.750 -8.215 1.00 90.00 91 ASP A N 1
ATOM 653 C CA . ASP A 1 91 ? 5.850 -9.801 -9.180 1.00 90.00 91 ASP A CA 1
ATOM 654 C C . ASP A 1 91 ? 6.865 -9.279 -10.201 1.00 90.00 91 ASP A C 1
ATOM 656 O O . ASP A 1 91 ? 6.554 -8.456 -11.066 1.00 90.00 91 ASP A O 1
ATOM 660 N N . THR A 1 92 ? 8.094 -9.764 -10.055 1.00 88.81 92 THR A N 1
ATOM 661 C CA . THR A 1 92 ? 9.202 -9.572 -10.995 1.00 88.81 92 THR A CA 1
ATOM 662 C C . THR A 1 92 ? 9.437 -10.795 -11.876 1.00 88.81 92 THR A C 1
ATOM 664 O O . THR A 1 92 ? 10.206 -10.726 -12.828 1.00 88.81 92 THR A O 1
ATOM 667 N N . VAL A 1 93 ? 8.760 -11.912 -11.596 1.00 86.75 93 VAL A N 1
ATOM 668 C CA . VAL A 1 93 ? 8.889 -13.159 -12.360 1.00 86.75 93 VAL A CA 1
ATOM 669 C C . VAL A 1 93 ? 8.229 -13.007 -13.727 1.00 86.75 93 VAL A C 1
ATOM 671 O O . VAL A 1 93 ? 8.715 -13.553 -14.712 1.00 86.75 93 VAL A O 1
ATOM 674 N N . SER A 1 94 ? 7.148 -12.228 -13.806 1.00 86.25 94 SER A N 1
ATOM 675 C CA . SER A 1 94 ? 6.496 -11.872 -15.071 1.00 86.25 94 SER A CA 1
ATOM 676 C C . SER A 1 94 ? 7.174 -10.725 -15.833 1.00 86.25 94 SER A C 1
ATOM 678 O O . SER A 1 94 ? 6.627 -10.261 -16.844 1.00 86.25 94 SER A O 1
ATOM 680 N N . SER A 1 95 ? 8.336 -10.265 -15.356 1.00 91.50 95 SER A N 1
ATOM 681 C CA . SER A 1 95 ? 9.154 -9.263 -16.031 1.00 91.50 95 SER A CA 1
ATOM 682 C C . SER A 1 95 ? 9.801 -9.820 -17.291 1.00 91.50 95 SER A C 1
ATOM 684 O O . SER A 1 95 ? 10.195 -10.982 -17.350 1.00 91.50 95 SER A O 1
ATOM 686 N N . GLU A 1 96 ? 9.984 -8.955 -18.278 1.00 91.06 96 GLU A N 1
ATOM 687 C CA . GLU A 1 96 ? 10.819 -9.249 -19.441 1.00 91.06 96 GLU A CA 1
ATOM 688 C C . GLU A 1 96 ? 12.314 -9.054 -19.147 1.00 91.06 96 GLU A C 1
ATOM 690 O O . GLU A 1 96 ? 13.147 -9.564 -19.893 1.00 91.06 96 GLU A O 1
ATOM 695 N N . PHE A 1 97 ? 12.673 -8.377 -18.047 1.00 90.44 97 PHE A N 1
ATOM 696 C CA . PHE A 1 97 ? 14.054 -8.279 -17.574 1.00 90.44 97 PHE A CA 1
ATOM 697 C C . PHE A 1 97 ? 14.418 -9.515 -16.732 1.00 90.44 97 PHE A C 1
ATOM 699 O O . PHE A 1 97 ? 13.863 -9.695 -15.644 1.00 90.44 97 PHE A O 1
ATOM 706 N N . PRO A 1 98 ? 15.361 -10.361 -17.189 1.00 84.94 98 PRO A N 1
ATOM 707 C CA . PRO A 1 98 ? 15.662 -11.634 -16.533 1.00 84.94 98 PRO A CA 1
ATOM 708 C C . PRO A 1 98 ? 16.511 -11.500 -15.262 1.00 84.94 98 PRO A C 1
ATOM 710 O O . PRO A 1 98 ? 16.528 -12.424 -14.449 1.00 84.94 98 PRO A O 1
ATOM 713 N N . TYR A 1 99 ? 17.230 -10.387 -15.077 1.00 83.56 99 TYR A N 1
ATOM 714 C CA . TYR A 1 99 ? 18.161 -10.215 -13.960 1.00 83.56 99 TYR A CA 1
ATOM 715 C C . TYR A 1 99 ? 17.751 -9.046 -13.068 1.00 83.56 99 TYR A C 1
ATOM 717 O O . TYR A 1 99 ? 17.669 -7.909 -13.525 1.00 83.56 99 TYR A O 1
ATOM 725 N N . TRP A 1 100 ? 17.540 -9.329 -11.783 1.00 82.56 100 TRP A N 1
ATOM 726 C CA . TRP A 1 100 ? 17.102 -8.366 -10.771 1.00 82.56 100 TRP A CA 1
ATOM 727 C C . TRP A 1 100 ? 18.157 -8.209 -9.692 1.00 82.56 100 TRP A C 1
ATOM 729 O O . TRP A 1 100 ? 18.625 -9.197 -9.128 1.00 82.56 100 TRP A O 1
ATOM 739 N N . TRP A 1 101 ? 18.530 -6.966 -9.409 1.00 62.75 101 TRP A N 1
ATOM 740 C CA . TRP A 1 101 ? 19.634 -6.658 -8.500 1.00 62.75 101 TRP A CA 1
ATOM 741 C C . TRP A 1 101 ? 19.188 -5.965 -7.214 1.00 62.75 101 TRP A C 1
ATOM 743 O O . TRP A 1 101 ? 19.918 -6.008 -6.226 1.00 62.75 101 TRP A O 1
ATOM 753 N N . ASP A 1 102 ? 17.985 -5.385 -7.190 1.00 68.38 102 ASP A N 1
ATOM 754 C CA . ASP A 1 102 ? 17.390 -4.819 -5.982 1.00 68.38 102 ASP A CA 1
ATOM 755 C C . ASP A 1 102 ? 15.854 -4.806 -6.068 1.00 68.38 102 ASP A C 1
ATOM 757 O O . ASP A 1 102 ? 15.264 -4.145 -6.925 1.00 68.38 102 ASP A O 1
ATOM 761 N N . THR A 1 103 ? 15.223 -5.538 -5.149 1.00 61.94 103 THR A N 1
ATOM 762 C CA . THR A 1 103 ? 13.792 -5.463 -4.816 1.00 61.94 103 THR A CA 1
ATOM 763 C C . THR A 1 103 ? 13.645 -5.305 -3.305 1.00 61.94 103 THR A C 1
ATOM 765 O O . THR A 1 103 ? 13.083 -6.159 -2.617 1.00 61.94 103 THR A O 1
ATOM 768 N N . THR A 1 104 ? 14.239 -4.255 -2.743 1.00 56.16 104 THR A N 1
ATOM 769 C CA . THR A 1 104 ? 14.150 -3.979 -1.306 1.00 56.16 104 THR A CA 1
ATOM 770 C C . THR A 1 104 ? 12.905 -3.164 -0.959 1.00 56.16 104 THR A C 1
ATOM 772 O O . THR A 1 104 ? 12.627 -2.108 -1.530 1.00 56.16 104 THR A O 1
ATOM 775 N N . HIS A 1 105 ? 12.157 -3.657 0.031 1.00 52.84 105 HIS A N 1
ATOM 776 C CA . HIS A 1 105 ? 11.129 -2.893 0.722 1.00 52.84 105 HIS A CA 1
ATOM 777 C C . HIS A 1 105 ? 11.775 -1.930 1.729 1.00 52.84 105 HIS A C 1
ATOM 779 O O . HIS A 1 105 ? 12.466 -2.352 2.652 1.00 52.84 105 HIS A O 1
ATOM 785 N N . VAL A 1 106 ? 11.449 -0.648 1.542 1.00 50.78 106 VAL A N 1
ATOM 786 C CA . VAL A 1 106 ? 11.291 0.398 2.562 1.00 50.78 106 VAL A CA 1
ATOM 787 C C . VAL A 1 106 ? 12.569 0.894 3.260 1.00 50.78 106 VAL A C 1
ATOM 789 O O . VAL A 1 106 ? 13.015 0.379 4.281 1.00 50.78 106 VAL A O 1
ATOM 792 N N . LYS A 1 107 ? 13.078 2.041 2.790 1.00 41.47 107 LYS A N 1
ATOM 793 C CA . LYS A 1 107 ? 13.655 3.042 3.699 1.00 41.47 107 LYS A CA 1
ATOM 794 C C . LYS A 1 107 ? 12.551 4.029 4.056 1.00 41.47 107 LYS A C 1
ATOM 796 O O . LYS A 1 107 ? 12.159 4.826 3.207 1.00 41.47 107 LYS A O 1
ATOM 801 N N . GLU A 1 108 ? 12.059 3.978 5.290 1.00 45.50 108 GLU A N 1
ATOM 802 C CA . GLU A 1 108 ? 11.197 5.036 5.815 1.00 45.50 108 GLU A CA 1
ATOM 803 C C . GLU A 1 108 ? 12.056 6.273 6.059 1.00 45.50 108 GLU A C 1
ATOM 805 O O . GLU A 1 108 ? 12.858 6.345 6.990 1.00 45.50 108 GLU A O 1
ATOM 810 N N . SER A 1 109 ? 11.927 7.253 5.174 1.00 38.06 109 SER A N 1
ATOM 811 C CA . SER A 1 109 ? 12.387 8.602 5.453 1.00 38.06 109 SER A CA 1
ATOM 812 C C . SER A 1 109 ? 11.327 9.570 4.946 1.00 38.06 109 SER A C 1
ATOM 814 O O . SER A 1 109 ? 11.276 9.889 3.760 1.00 38.06 109 SER A O 1
ATOM 816 N N . GLY A 1 110 ? 10.449 9.999 5.856 1.00 54.94 110 GLY A N 1
ATOM 817 C CA . GLY A 1 110 ? 9.391 10.978 5.591 1.00 54.94 110 GLY A CA 1
ATOM 818 C C . GLY A 1 110 ? 7.990 10.378 5.416 1.00 54.94 110 GLY A C 1
ATOM 819 O O . GLY A 1 110 ? 7.730 9.256 5.829 1.00 54.94 110 GLY A O 1
ATOM 820 N N . SER A 1 111 ? 7.082 11.161 4.818 1.00 68.00 111 SER A N 1
ATOM 821 C CA . SER A 1 111 ? 5.644 10.853 4.665 1.00 68.00 111 SER A CA 1
ATOM 822 C C . SER A 1 111 ? 5.307 9.848 3.549 1.00 68.00 111 SER A C 1
ATOM 824 O O . SER A 1 111 ? 4.141 9.504 3.387 1.00 68.00 111 SER A O 1
ATOM 826 N N . LEU A 1 112 ? 6.286 9.418 2.745 1.00 78.44 112 LEU A N 1
ATOM 827 C CA . LEU A 1 112 ? 6.090 8.520 1.601 1.00 78.44 112 LEU A CA 1
ATOM 828 C C . LEU A 1 112 ? 7.056 7.333 1.689 1.00 78.44 112 LEU A C 1
ATOM 830 O O . LEU A 1 112 ? 8.246 7.510 1.958 1.00 78.44 112 LEU A O 1
ATOM 834 N N . ALA A 1 113 ? 6.552 6.134 1.408 1.00 84.06 113 ALA A N 1
ATOM 835 C CA . ALA A 1 113 ? 7.336 4.912 1.282 1.00 84.06 113 ALA A CA 1
ATOM 836 C C . ALA A 1 113 ? 7.878 4.752 -0.147 1.00 84.06 113 ALA A C 1
ATOM 838 O O . ALA A 1 113 ? 7.357 5.355 -1.087 1.00 84.06 113 ALA A O 1
ATOM 839 N N . ARG A 1 114 ? 8.943 3.952 -0.311 1.00 86.00 114 ARG A N 1
ATOM 840 C CA . ARG A 1 114 ? 9.633 3.728 -1.593 1.00 86.00 114 ARG A CA 1
ATOM 841 C C . ARG A 1 114 ? 9.785 2.250 -1.939 1.00 86.00 114 ARG A C 1
ATOM 843 O O . ARG A 1 114 ? 10.154 1.450 -1.081 1.00 86.00 114 ARG A O 1
ATOM 850 N N . ILE A 1 115 ? 9.585 1.942 -3.217 1.00 88.56 115 ILE A N 1
ATOM 851 C CA . ILE A 1 115 ? 9.856 0.654 -3.859 1.00 88.56 115 ILE A CA 1
ATOM 852 C C . ILE A 1 115 ? 10.993 0.878 -4.851 1.00 88.56 115 ILE A C 1
ATOM 854 O O . ILE A 1 115 ? 10.793 1.586 -5.834 1.00 88.56 115 ILE A O 1
ATOM 858 N N . ASN A 1 116 ? 12.172 0.310 -4.607 1.00 88.19 116 ASN A N 1
ATOM 859 C CA . ASN A 1 116 ? 13.278 0.375 -5.564 1.00 88.19 116 ASN A CA 1
ATOM 860 C C . ASN A 1 116 ? 13.167 -0.803 -6.530 1.00 88.19 116 ASN A C 1
ATOM 862 O O . ASN A 1 116 ? 12.951 -1.935 -6.097 1.00 88.19 116 ASN A O 1
ATOM 866 N N . LEU A 1 117 ? 13.287 -0.527 -7.825 1.00 89.25 117 LEU A N 1
ATOM 867 C CA . LEU A 1 117 ? 13.173 -1.525 -8.880 1.00 89.25 117 LEU A CA 1
ATOM 868 C C . LEU A 1 117 ? 14.337 -1.360 -9.828 1.00 89.25 117 LEU A C 1
ATOM 870 O O . LEU A 1 117 ? 14.526 -0.291 -10.419 1.00 89.25 117 LEU A O 1
ATOM 874 N N . GLN A 1 118 ? 15.116 -2.423 -9.957 1.00 91.00 118 GLN A N 1
ATOM 875 C CA . GLN A 1 118 ? 16.322 -2.358 -10.740 1.00 91.00 118 GLN A CA 1
ATOM 876 C C . GLN A 1 118 ? 16.589 -3.709 -11.409 1.00 91.00 118 GLN A C 1
ATOM 878 O O . GLN A 1 118 ? 16.642 -4.749 -10.741 1.00 91.00 118 GLN A O 1
ATOM 883 N N . GLY A 1 119 ? 16.749 -3.685 -12.734 1.00 90.25 119 GLY A N 1
ATOM 884 C CA . GLY A 1 119 ? 16.943 -4.889 -13.537 1.00 90.25 119 GLY A CA 1
ATOM 885 C C . GLY A 1 119 ? 17.819 -4.679 -14.767 1.00 90.25 119 GLY A C 1
ATOM 886 O O . GLY A 1 119 ? 18.134 -3.548 -15.148 1.00 90.25 119 GLY A O 1
ATOM 887 N N . SER A 1 120 ? 18.239 -5.786 -15.373 1.00 90.81 120 SER A N 1
ATOM 888 C CA . SER A 1 120 ? 19.039 -5.802 -16.596 1.00 90.81 120 SER A CA 1
ATOM 889 C C . SER A 1 120 ? 18.701 -6.983 -17.503 1.00 90.81 120 SER A C 1
ATOM 891 O O . SER A 1 120 ? 18.069 -7.961 -17.098 1.00 90.81 120 SER A O 1
ATOM 893 N N . ALA A 1 121 ? 19.108 -6.855 -18.761 1.00 91.25 121 ALA A N 1
ATOM 894 C CA . ALA A 1 121 ? 18.919 -7.823 -19.823 1.00 91.25 121 ALA A CA 1
ATOM 895 C C . ALA A 1 121 ? 20.209 -7.955 -20.649 1.00 91.25 121 ALA A C 1
ATOM 897 O O . ALA A 1 121 ? 20.930 -6.968 -20.829 1.00 91.25 121 ALA A O 1
ATOM 898 N N . PRO A 1 122 ? 20.522 -9.160 -21.157 1.00 88.44 122 PRO A N 1
ATOM 899 C CA . PRO A 1 122 ? 21.690 -9.361 -22.004 1.00 88.44 122 PRO A CA 1
ATOM 900 C C . PRO A 1 122 ? 21.517 -8.657 -23.358 1.00 88.44 122 PRO A C 1
ATOM 902 O O . PRO A 1 122 ? 20.403 -8.345 -23.783 1.00 88.44 122 PRO A O 1
ATOM 905 N N . LEU A 1 123 ? 22.627 -8.444 -24.071 1.00 85.62 123 LEU A N 1
ATOM 906 C CA . LEU A 1 123 ? 22.587 -7.979 -25.459 1.00 85.62 123 LEU A CA 1
ATOM 907 C C . LEU A 1 123 ? 21.756 -8.949 -26.324 1.00 85.62 123 LEU A C 1
ATOM 909 O O . LEU A 1 123 ? 21.846 -10.162 -26.119 1.00 85.62 123 LEU A O 1
ATOM 913 N N . PRO A 1 124 ? 20.965 -8.456 -27.293 1.00 88.31 124 PRO A N 1
ATOM 914 C CA . PRO A 1 124 ? 20.930 -7.088 -27.831 1.00 88.31 124 PRO A CA 1
ATOM 915 C C . PRO A 1 124 ? 20.111 -6.069 -27.013 1.00 88.31 124 PRO A C 1
ATOM 917 O O . PRO A 1 124 ? 19.960 -4.934 -27.457 1.00 88.31 124 PRO A O 1
ATOM 920 N N . GLY A 1 125 ? 19.613 -6.437 -25.830 1.00 89.94 125 GLY A N 1
ATOM 921 C CA . GLY A 1 125 ? 18.672 -5.637 -25.050 1.00 89.94 125 GLY A CA 1
ATOM 922 C C . GLY A 1 125 ? 17.219 -5.933 -25.423 1.00 89.94 125 GLY A C 1
ATOM 923 O O . GLY A 1 125 ? 16.931 -6.651 -26.381 1.00 89.94 125 GLY A O 1
ATOM 924 N N . ILE A 1 126 ? 16.288 -5.389 -24.646 1.00 92.06 126 ILE A N 1
ATOM 925 C CA . ILE A 1 126 ? 14.847 -5.587 -24.827 1.00 92.06 126 ILE A CA 1
ATOM 926 C C . ILE A 1 126 ? 14.282 -4.423 -25.636 1.00 92.06 126 ILE A C 1
ATOM 928 O O . ILE A 1 126 ? 14.638 -3.272 -25.393 1.00 92.06 126 ILE A O 1
ATOM 932 N N . SER A 1 127 ? 13.402 -4.712 -26.596 1.00 91.94 127 SER A N 1
ATOM 933 C CA . SER A 1 127 ? 12.662 -3.698 -27.355 1.00 91.94 127 SER A CA 1
ATOM 934 C C . SER A 1 127 ? 11.166 -3.978 -27.334 1.00 91.94 127 SER A C 1
ATOM 936 O O . SER A 1 127 ? 10.762 -5.107 -27.604 1.00 91.94 127 SER A O 1
ATOM 938 N N . GLY A 1 128 ? 10.345 -2.961 -27.079 1.00 89.81 128 GLY A N 1
ATOM 939 C CA . GLY A 1 128 ? 8.892 -3.088 -27.165 1.00 89.81 128 GLY A CA 1
ATOM 940 C C . GLY A 1 128 ? 8.133 -1.909 -26.562 1.00 89.81 128 GLY A C 1
ATOM 941 O O . GLY A 1 128 ? 8.680 -1.122 -25.795 1.00 89.81 128 GLY A O 1
ATOM 942 N N . ASP A 1 129 ? 6.845 -1.813 -26.891 1.00 87.19 129 ASP A N 1
ATOM 943 C CA . ASP A 1 129 ? 5.978 -0.708 -26.454 1.00 87.19 129 ASP A CA 1
ATOM 944 C C . ASP A 1 129 ? 5.320 -0.932 -25.082 1.00 87.19 129 ASP A C 1
ATOM 946 O O . ASP A 1 129 ? 4.738 -0.010 -24.509 1.00 87.19 129 ASP A O 1
ATOM 950 N N . LYS A 1 130 ? 5.367 -2.166 -24.566 1.00 88.62 130 LYS A N 1
ATOM 951 C CA . LYS A 1 130 ? 4.742 -2.592 -23.302 1.00 88.62 130 LYS A CA 1
ATOM 952 C C . LYS A 1 130 ? 5.595 -3.628 -22.582 1.00 88.62 130 LYS A C 1
ATOM 954 O O . LYS A 1 130 ? 5.068 -4.618 -22.081 1.00 88.62 130 LYS A O 1
ATOM 959 N N . VAL A 1 131 ? 6.902 -3.392 -22.556 1.00 93.50 131 VAL A N 1
ATOM 960 C CA . VAL A 1 131 ? 7.839 -4.274 -21.869 1.00 93.50 131 VAL A CA 1
ATOM 961 C C . VAL A 1 131 ? 7.464 -4.304 -20.396 1.00 93.50 131 VAL A C 1
ATOM 963 O O . VAL A 1 131 ? 7.510 -3.268 -19.723 1.00 93.50 131 VAL A O 1
ATOM 966 N N . ARG A 1 132 ? 7.036 -5.459 -19.885 1.00 94.25 132 ARG A N 1
ATOM 967 C CA . ARG A 1 132 ? 6.640 -5.557 -18.481 1.00 94.25 132 ARG A CA 1
ATOM 968 C C . ARG A 1 132 ? 7.876 -5.509 -17.602 1.00 94.25 132 ARG A C 1
ATOM 970 O O . ARG A 1 132 ? 8.739 -6.380 -17.666 1.00 94.25 132 ARG A O 1
ATOM 977 N N . VAL A 1 133 ? 7.929 -4.491 -16.750 1.00 93.31 133 VAL A N 1
ATOM 978 C CA . VAL A 1 133 ? 8.997 -4.319 -15.771 1.00 93.31 133 VAL A CA 1
ATOM 979 C C . VAL A 1 133 ? 8.624 -5.066 -14.506 1.00 93.31 133 VAL A C 1
ATOM 981 O O . VAL A 1 133 ? 9.334 -5.979 -14.129 1.00 93.31 133 VAL A O 1
ATOM 984 N N . ALA A 1 134 ? 7.496 -4.752 -13.876 1.00 93.19 134 ALA A N 1
ATOM 985 C CA . ALA A 1 134 ? 7.001 -5.481 -12.710 1.00 93.19 134 ALA A CA 1
ATOM 986 C C . ALA A 1 134 ? 5.488 -5.317 -12.586 1.00 93.19 134 ALA A C 1
ATOM 988 O O . ALA A 1 134 ? 4.919 -4.364 -13.117 1.00 93.19 134 ALA A O 1
ATOM 989 N N . LYS A 1 135 ? 4.845 -6.195 -11.822 1.00 93.81 135 LYS A N 1
ATOM 990 C CA . LYS A 1 135 ? 3.467 -6.000 -11.372 1.00 93.81 135 LYS A CA 1
ATOM 991 C C . LYS A 1 135 ? 3.442 -5.825 -9.863 1.00 93.81 135 LYS A C 1
ATOM 993 O O . LYS A 1 135 ? 3.880 -6.698 -9.120 1.00 93.81 135 LYS A O 1
ATOM 998 N N . ILE A 1 136 ? 2.915 -4.701 -9.398 1.00 93.88 136 ILE A N 1
ATOM 999 C CA . ILE A 1 136 ? 2.862 -4.373 -7.974 1.00 93.88 136 ILE A CA 1
ATOM 1000 C C . ILE A 1 136 ? 1.427 -4.509 -7.508 1.00 93.88 136 ILE A C 1
ATOM 1002 O O . ILE A 1 136 ? 0.511 -3.943 -8.097 1.00 93.88 136 ILE A O 1
ATOM 1006 N N . THR A 1 137 ? 1.229 -5.272 -6.444 1.00 93.69 137 THR A N 1
ATOM 1007 C CA . THR A 1 137 ? -0.072 -5.446 -5.812 1.00 93.69 137 THR A CA 1
ATOM 1008 C C . THR A 1 137 ? -0.072 -4.696 -4.495 1.00 93.69 137 THR A C 1
ATOM 1010 O O . THR A 1 137 ? 0.721 -4.993 -3.603 1.00 93.69 137 THR A O 1
ATOM 1013 N N . PHE A 1 138 ? -0.978 -3.739 -4.366 1.00 91.75 138 PHE A N 1
ATOM 1014 C CA . PHE A 1 138 ? -1.216 -2.992 -3.144 1.00 91.75 138 PHE A CA 1
ATOM 1015 C C . PHE A 1 138 ? -2.461 -3.530 -2.444 1.00 91.75 138 PHE A C 1
ATOM 1017 O O . PHE A 1 138 ? -3.457 -3.834 -3.093 1.00 91.75 138 PHE A O 1
ATOM 1024 N N . ARG A 1 139 ? -2.428 -3.612 -1.118 1.00 85.19 139 ARG A N 1
ATOM 1025 C CA . ARG A 1 139 ? -3.617 -3.685 -0.272 1.00 85.19 139 ARG A CA 1
ATOM 1026 C C . ARG A 1 139 ? -4.027 -2.264 0.095 1.00 85.19 139 ARG A C 1
ATOM 1028 O O . ARG A 1 139 ? -3.199 -1.489 0.572 1.00 85.19 139 ARG A O 1
ATOM 1035 N N . THR A 1 140 ? -5.291 -1.927 -0.118 1.00 84.69 140 THR A N 1
ATOM 1036 C CA . THR A 1 140 ? -5.861 -0.642 0.298 1.00 84.69 140 THR A CA 1
ATOM 1037 C C . THR A 1 140 ? -6.061 -0.622 1.816 1.00 84.69 140 THR A C 1
ATOM 1039 O O . THR A 1 140 ? -6.638 -1.548 2.387 1.00 84.69 140 THR A O 1
ATOM 1042 N N . VAL A 1 141 ? -5.552 0.416 2.482 1.00 75.50 141 VAL A N 1
ATOM 1043 C CA . VAL A 1 141 ? -5.519 0.522 3.954 1.00 75.50 141 VAL A CA 1
ATOM 1044 C C . VAL A 1 141 ? -6.473 1.594 4.466 1.00 75.50 141 VAL A C 1
ATOM 1046 O O . VAL A 1 141 ? -7.112 1.381 5.488 1.00 75.50 141 VAL A O 1
ATOM 1049 N N . ARG A 1 142 ? -6.595 2.724 3.757 1.00 73.56 142 ARG A N 1
ATOM 1050 C CA . ARG A 1 142 ? -7.383 3.890 4.184 1.00 73.56 142 ARG A CA 1
ATOM 1051 C C . ARG A 1 142 ? -8.207 4.449 3.024 1.00 73.56 142 ARG A C 1
ATOM 1053 O O . ARG A 1 142 ? -7.634 4.616 1.946 1.00 73.56 142 ARG A O 1
ATOM 1060 N N . PRO A 1 143 ? -9.498 4.776 3.216 1.00 74.88 143 PRO A N 1
ATOM 1061 C CA . PRO A 1 143 ? -10.286 5.469 2.204 1.00 74.88 143 PRO A CA 1
ATOM 1062 C C . PRO A 1 143 ? -9.685 6.817 1.802 1.00 74.88 143 PRO A C 1
ATOM 1064 O O . PRO A 1 143 ? -8.978 7.470 2.571 1.00 74.88 143 PRO A O 1
ATOM 1067 N N . GLY A 1 144 ? -9.962 7.226 0.568 1.00 79.56 144 GLY A N 1
ATOM 1068 C CA . GLY A 1 144 ? -9.438 8.450 -0.027 1.00 79.56 144 GLY A CA 1
ATOM 1069 C C . GLY A 1 144 ? -8.678 8.186 -1.322 1.00 79.56 144 GLY A C 1
ATOM 1070 O O . GLY A 1 144 ? -8.818 7.142 -1.949 1.00 79.56 144 GLY A O 1
ATOM 1071 N N . THR A 1 145 ? -7.886 9.159 -1.760 1.00 87.19 145 THR A N 1
ATOM 1072 C CA . THR A 1 145 ? -7.140 9.075 -3.020 1.00 87.19 145 THR A CA 1
ATOM 1073 C C . THR A 1 145 ? -5.646 8.975 -2.746 1.00 87.19 145 THR A C 1
ATOM 1075 O O . THR A 1 145 ? -5.053 9.926 -2.246 1.00 87.19 145 THR A O 1
ATOM 1078 N N . ALA A 1 146 ? -5.038 7.844 -3.098 1.00 89.00 146 ALA A N 1
ATOM 1079 C CA . ALA A 1 146 ? -3.601 7.621 -2.975 1.00 89.00 146 ALA A CA 1
ATOM 1080 C C . ALA A 1 146 ? -2.923 7.689 -4.349 1.00 89.00 146 ALA A C 1
ATOM 1082 O O . ALA A 1 146 ? -3.441 7.161 -5.334 1.00 89.00 146 ALA A O 1
ATOM 1083 N N . ALA A 1 147 ? -1.751 8.316 -4.429 1.00 92.81 147 ALA A N 1
ATOM 1084 C CA . ALA A 1 147 ? -0.939 8.330 -5.642 1.00 92.81 147 ALA A CA 1
ATOM 1085 C C . ALA A 1 147 ? 0.239 7.360 -5.512 1.00 92.81 147 ALA A C 1
ATOM 1087 O O . ALA A 1 147 ? 0.923 7.336 -4.488 1.00 92.81 147 ALA A O 1
ATOM 1088 N N . VAL A 1 148 ? 0.498 6.602 -6.577 1.00 94.19 148 VAL A N 1
ATOM 1089 C CA . VAL A 1 148 ? 1.759 5.882 -6.773 1.00 94.19 148 VAL A CA 1
ATOM 1090 C C . VAL A 1 148 ? 2.488 6.589 -7.903 1.00 94.19 148 VAL A C 1
ATOM 1092 O O . VAL A 1 148 ? 1.965 6.683 -9.011 1.00 94.19 148 VAL A O 1
ATOM 1095 N N . SER A 1 149 ? 3.668 7.127 -7.622 1.00 93.38 149 SER A N 1
ATOM 1096 C CA . SER A 1 149 ? 4.413 7.962 -8.570 1.00 93.38 149 SER A CA 1
ATOM 1097 C C . SER A 1 149 ? 5.852 7.499 -8.692 1.00 93.38 149 SER A C 1
ATOM 1099 O O . SER A 1 149 ? 6.443 7.036 -7.720 1.00 93.38 149 SER A O 1
ATOM 1101 N N . MET A 1 150 ? 6.422 7.618 -9.884 1.00 90.44 150 MET A N 1
ATOM 1102 C CA . MET A 1 150 ? 7.842 7.394 -10.104 1.00 90.44 150 MET A CA 1
ATOM 1103 C C . MET A 1 150 ? 8.657 8.537 -9.501 1.00 90.44 150 MET A C 1
ATOM 1105 O O . MET A 1 150 ? 8.449 9.708 -9.818 1.00 90.44 150 MET A O 1
ATOM 1109 N N . ALA A 1 151 ? 9.610 8.201 -8.637 1.00 81.81 151 ALA A N 1
ATOM 1110 C CA . ALA A 1 151 ? 10.478 9.189 -8.028 1.00 81.81 151 ALA A CA 1
ATOM 1111 C C . ALA A 1 151 ? 11.508 9.734 -9.040 1.00 81.81 151 ALA A C 1
ATOM 1113 O O . ALA A 1 151 ? 11.912 9.031 -9.980 1.00 81.81 151 ALA A O 1
ATOM 1114 N N . PRO A 1 152 ? 12.007 10.966 -8.822 1.00 81.75 152 PRO A N 1
ATOM 1115 C CA . PRO A 1 152 ? 13.123 11.508 -9.589 1.00 81.75 152 PRO A CA 1
ATOM 1116 C C . PRO A 1 152 ? 14.377 10.629 -9.489 1.00 81.75 152 PRO A C 1
ATOM 1118 O O . PRO A 1 152 ? 14.593 9.950 -8.485 1.00 81.75 152 PRO A O 1
ATOM 1121 N N . GLY A 1 153 ? 15.242 10.703 -10.503 1.00 81.81 153 GLY A N 1
ATOM 1122 C CA . GLY A 1 153 ? 16.507 9.956 -10.539 1.00 81.81 153 GLY A CA 1
ATOM 1123 C C . GLY A 1 153 ? 16.411 8.573 -11.185 1.00 81.81 153 GLY A C 1
ATOM 1124 O O . GLY A 1 153 ? 17.343 7.788 -11.069 1.00 81.81 153 GLY A O 1
ATOM 1125 N N . SER A 1 154 ? 15.303 8.282 -11.869 1.00 87.75 154 SER A N 1
ATOM 1126 C CA . SER A 1 154 ? 15.175 7.079 -12.690 1.00 87.75 154 SER A CA 1
ATOM 1127 C C . SER A 1 154 ? 16.049 7.172 -13.944 1.00 87.75 154 SER A C 1
ATOM 1129 O O . SER A 1 154 ? 16.250 8.261 -14.488 1.00 87.75 154 SER A O 1
ATOM 1131 N N . ILE A 1 155 ? 16.549 6.030 -14.408 1.00 90.00 155 ILE A N 1
ATOM 1132 C CA . ILE A 1 155 ? 17.363 5.899 -15.619 1.00 90.00 155 ILE A CA 1
ATOM 1133 C C . ILE A 1 155 ? 16.982 4.633 -16.386 1.00 90.00 155 ILE A C 1
ATOM 1135 O O . ILE A 1 155 ? 16.575 3.627 -15.799 1.00 90.00 155 ILE A O 1
ATOM 1139 N N . VAL A 1 156 ? 17.159 4.685 -17.702 1.00 92.62 156 VAL A N 1
ATOM 1140 C CA . VAL A 1 156 ? 17.079 3.529 -18.601 1.00 92.62 156 VAL A CA 1
ATOM 1141 C C . VAL A 1 156 ? 18.277 3.615 -19.526 1.00 92.62 156 VAL A C 1
ATOM 1143 O O . VAL A 1 156 ? 18.467 4.653 -20.155 1.00 92.62 156 VAL A O 1
ATOM 1146 N N . LEU A 1 157 ? 19.087 2.563 -19.589 1.00 92.75 157 LEU A N 1
ATOM 1147 C CA . LEU A 1 157 ? 20.320 2.554 -20.372 1.00 92.75 157 LEU A CA 1
ATOM 1148 C C . LEU A 1 157 ? 20.184 1.670 -21.613 1.00 92.75 157 LEU A C 1
ATOM 1150 O O . LEU A 1 157 ? 19.539 0.617 -21.583 1.00 92.75 157 LEU A O 1
ATOM 1154 N N . ASN A 1 158 ? 20.810 2.106 -22.703 1.00 92.12 158 ASN A N 1
ATOM 1155 C CA . ASN A 1 158 ? 20.993 1.307 -23.912 1.00 92.12 158 ASN A CA 1
ATOM 1156 C C . ASN A 1 158 ? 22.308 0.496 -23.854 1.00 92.12 158 ASN A C 1
ATOM 1158 O O . ASN A 1 158 ? 23.018 0.481 -22.850 1.00 92.12 158 ASN A O 1
ATOM 1162 N N . ALA A 1 159 ? 22.653 -0.182 -24.949 1.00 89.88 159 ALA A N 1
ATOM 1163 C CA . ALA A 1 159 ? 23.878 -0.983 -25.048 1.00 89.88 159 ALA A CA 1
ATOM 1164 C C . ALA A 1 159 ? 25.193 -0.179 -24.969 1.00 89.88 159 ALA A C 1
ATOM 1166 O O . ALA A 1 159 ? 26.252 -0.783 -24.825 1.00 89.88 159 ALA A O 1
ATOM 1167 N N . THR A 1 160 ? 25.139 1.151 -25.082 1.00 90.25 160 THR A N 1
ATOM 1168 C CA . THR A 1 160 ? 26.292 2.059 -24.970 1.00 90.25 160 THR A CA 1
ATOM 1169 C C . THR A 1 160 ? 26.283 2.852 -23.661 1.00 90.25 160 THR A C 1
ATOM 1171 O O . THR A 1 160 ? 26.952 3.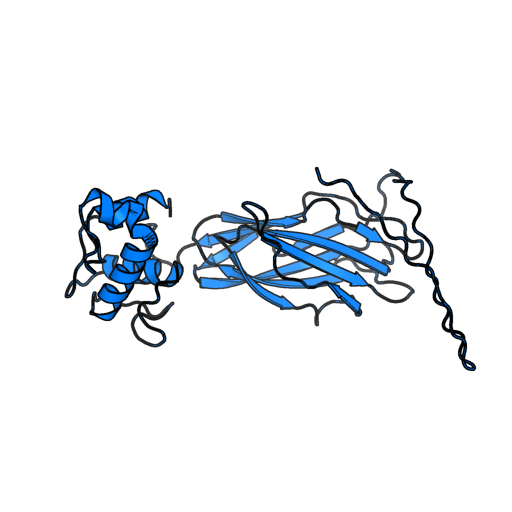878 -23.570 1.00 90.25 160 THR A O 1
ATOM 1174 N N . ASP A 1 161 ? 25.505 2.407 -22.668 1.00 87.19 161 ASP A N 1
ATOM 1175 C CA . ASP A 1 161 ? 25.343 3.044 -21.355 1.00 87.19 161 ASP A CA 1
ATOM 1176 C C . ASP A 1 161 ? 24.818 4.491 -21.408 1.00 87.19 161 ASP A C 1
ATOM 1178 O O . ASP A 1 161 ? 24.979 5.274 -20.468 1.00 87.19 161 ASP A O 1
ATOM 1182 N N . GLU A 1 162 ? 24.142 4.865 -22.496 1.00 90.62 162 GLU A N 1
ATOM 1183 C CA . GLU A 1 162 ? 23.492 6.167 -22.602 1.00 90.62 162 GLU A CA 1
ATOM 1184 C C . GLU A 1 162 ? 22.121 6.123 -21.931 1.00 90.62 162 GLU A C 1
ATOM 1186 O O . GLU A 1 162 ? 21.326 5.209 -22.169 1.00 90.62 162 GLU A O 1
ATOM 1191 N N . ASN A 1 163 ? 21.817 7.141 -21.121 1.00 91.44 163 ASN A N 1
ATOM 1192 C CA . ASN A 1 163 ? 20.484 7.296 -20.555 1.00 91.44 163 ASN A CA 1
ATOM 1193 C C . ASN A 1 163 ? 19.496 7.732 -21.638 1.00 91.44 163 ASN A C 1
ATOM 1195 O O . ASN A 1 163 ? 19.556 8.858 -22.131 1.00 91.44 163 ASN A O 1
ATOM 1199 N N . VAL A 1 164 ? 18.562 6.844 -21.954 1.00 91.81 164 VAL A N 1
ATOM 1200 C CA . VAL A 1 164 ? 17.535 7.041 -22.977 1.00 91.81 164 VAL A CA 1
ATOM 1201 C C . VAL A 1 164 ? 16.155 7.317 -22.384 1.00 91.81 164 VAL A C 1
ATOM 1203 O O . VAL A 1 164 ? 15.198 7.435 -23.141 1.00 91.81 164 VAL A O 1
ATOM 1206 N N . LEU A 1 165 ? 16.021 7.436 -21.059 1.00 90.38 165 LEU A N 1
ATOM 1207 C CA . LEU A 1 165 ? 14.736 7.713 -20.414 1.00 90.38 165 LEU A CA 1
ATOM 1208 C C . LEU A 1 165 ? 14.253 9.145 -20.706 1.00 9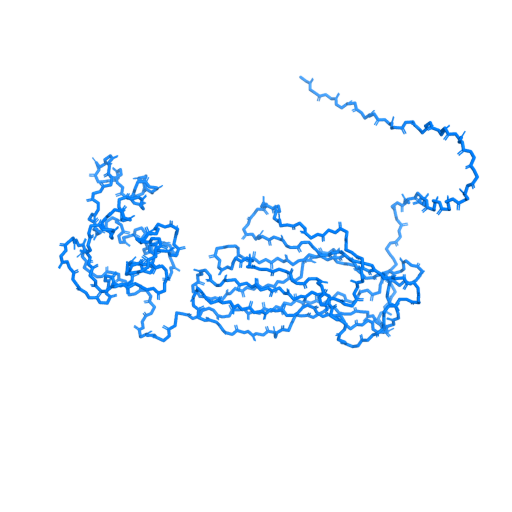0.38 165 LEU A C 1
ATOM 1210 O O . LEU A 1 165 ? 14.904 10.126 -20.340 1.00 90.38 165 LEU A O 1
ATOM 1214 N N . SER A 1 166 ? 13.061 9.270 -21.292 1.00 86.88 166 SER A N 1
ATOM 1215 C CA . SER A 1 166 ? 12.313 10.527 -21.339 1.00 86.88 166 SER A CA 1
ATOM 1216 C C . SER A 1 166 ? 11.562 10.705 -20.024 1.00 86.88 166 SER A C 1
ATOM 1218 O O . SER A 1 166 ? 10.598 9.996 -19.732 1.00 86.88 166 SER A O 1
ATOM 1220 N N . ASN A 1 167 ? 12.018 11.641 -19.198 1.00 66.88 167 ASN A N 1
ATOM 1221 C CA . ASN A 1 167 ? 11.399 11.905 -17.904 1.00 66.88 167 ASN A CA 1
ATOM 1222 C C . ASN A 1 167 ? 10.073 12.666 -18.080 1.00 66.88 167 ASN A C 1
ATOM 1224 O O . ASN A 1 167 ? 10.071 13.843 -18.437 1.00 66.88 167 ASN A O 1
ATOM 1228 N N . GLY A 1 168 ? 8.955 11.999 -17.783 1.00 71.38 168 GLY A N 1
ATOM 1229 C CA . GLY A 1 168 ? 7.623 12.593 -17.622 1.00 71.38 168 GLY A CA 1
ATOM 1230 C C . GLY A 1 168 ? 7.056 12.337 -16.222 1.00 71.38 168 GLY A C 1
ATOM 1231 O O . GLY A 1 168 ? 7.636 11.585 -15.438 1.00 71.38 168 GLY A O 1
ATOM 1232 N N . ASN A 1 169 ? 5.911 12.946 -15.895 1.00 79.31 169 ASN A N 1
ATOM 1233 C CA . ASN A 1 169 ? 5.190 12.611 -14.665 1.00 79.31 169 ASN A CA 1
ATOM 1234 C C . ASN A 1 169 ? 4.510 11.241 -14.828 1.00 79.31 169 ASN A C 1
ATOM 1236 O O . ASN A 1 169 ? 3.429 11.138 -15.407 1.00 79.31 169 ASN A O 1
ATOM 1240 N N . VAL A 1 170 ? 5.171 10.187 -14.350 1.00 91.81 170 VAL A N 1
ATOM 1241 C CA . VAL A 1 170 ? 4.626 8.828 -14.339 1.00 91.81 170 VAL A CA 1
ATOM 1242 C C . VAL A 1 170 ? 3.946 8.597 -12.997 1.00 91.81 170 VAL A C 1
ATOM 1244 O O . VAL A 1 170 ? 4.606 8.448 -11.969 1.00 91.81 170 VAL A O 1
ATOM 1247 N N . GLN A 1 171 ? 2.617 8.567 -13.010 1.00 93.62 171 GLN A N 1
ATOM 1248 C CA . GLN A 1 171 ? 1.804 8.320 -11.827 1.00 93.62 171 GLN A CA 1
ATOM 1249 C C . GLN A 1 171 ? 0.571 7.481 -12.161 1.00 93.62 171 GLN A C 1
ATOM 1251 O O . GLN A 1 171 ? 0.056 7.523 -13.278 1.00 93.62 171 GLN A O 1
ATOM 1256 N N . THR A 1 172 ? 0.086 6.752 -11.163 1.00 94.62 172 THR A N 1
ATOM 1257 C CA . THR A 1 172 ? -1.279 6.232 -11.125 1.00 94.62 172 THR A CA 1
ATOM 1258 C C . THR A 1 172 ? -1.974 6.704 -9.857 1.00 94.62 172 THR A C 1
ATOM 1260 O O . THR A 1 172 ? -1.332 6.960 -8.832 1.00 94.62 172 THR A O 1
ATOM 1263 N N . THR A 1 173 ? -3.292 6.826 -9.929 1.00 94.38 173 THR A N 1
ATOM 1264 C CA . THR A 1 173 ? -4.133 7.207 -8.802 1.00 94.38 173 THR A CA 1
ATOM 1265 C C . THR A 1 173 ? -5.037 6.050 -8.402 1.00 94.38 173 THR A C 1
ATOM 1267 O O . THR A 1 173 ? -5.791 5.521 -9.215 1.00 94.38 173 THR A O 1
ATOM 1270 N N . ILE A 1 174 ? -4.985 5.681 -7.127 1.00 91.19 174 ILE A N 1
ATOM 1271 C CA . ILE A 1 174 ? -5.830 4.657 -6.526 1.00 91.19 174 ILE A CA 1
ATOM 1272 C C . ILE A 1 174 ? -6.895 5.363 -5.689 1.00 91.19 174 ILE A C 1
ATOM 1274 O O . ILE A 1 174 ? -6.596 5.933 -4.639 1.00 91.19 174 ILE A O 1
ATOM 1278 N N . ALA A 1 175 ? -8.136 5.347 -6.171 1.00 88.81 175 ALA A N 1
ATOM 1279 C CA . ALA A 1 175 ? -9.297 5.801 -5.421 1.00 88.81 175 ALA A CA 1
ATOM 1280 C C . ALA A 1 175 ? -9.788 4.656 -4.530 1.00 88.81 175 ALA A C 1
ATOM 1282 O O . ALA A 1 175 ? -10.222 3.609 -5.009 1.00 88.81 175 ALA A O 1
ATOM 1283 N N . ILE A 1 176 ? -9.691 4.842 -3.223 1.00 83.31 176 ILE A N 1
ATOM 1284 C CA . ILE A 1 176 ? -10.080 3.856 -2.227 1.00 83.31 176 ILE A CA 1
ATOM 1285 C C . ILE A 1 176 ? -11.442 4.272 -1.696 1.00 83.31 176 ILE A C 1
ATOM 1287 O O . ILE A 1 176 ? -11.570 5.246 -0.952 1.00 83.31 176 ILE A O 1
ATOM 1291 N N . THR A 1 177 ? -12.464 3.546 -2.121 1.00 75.88 177 THR A N 1
ATOM 1292 C CA . THR A 1 177 ? -13.826 3.688 -1.610 1.00 75.88 177 THR A CA 1
ATOM 1293 C C . THR A 1 177 ? -14.010 2.736 -0.440 1.00 75.88 177 THR A C 1
ATOM 1295 O O . THR A 1 177 ? -13.524 1.606 -0.503 1.00 75.88 177 THR A O 1
ATOM 1298 N N . ASP A 1 178 ? -14.772 3.107 0.582 1.00 63.53 178 ASP A N 1
ATOM 1299 C CA . ASP A 1 178 ? -15.361 2.065 1.421 1.00 63.53 178 ASP A CA 1
ATOM 1300 C C . ASP A 1 178 ? -16.321 1.245 0.560 1.00 63.53 178 ASP A C 1
ATOM 1302 O O . ASP A 1 178 ? -17.040 1.774 -0.294 1.00 63.53 178 ASP A O 1
ATOM 1306 N N . GLY A 1 179 ? -16.239 -0.078 0.672 1.00 49.03 179 GLY A N 1
ATOM 1307 C CA . GLY A 1 179 ? -17.086 -0.953 -0.119 1.00 49.03 179 GLY A CA 1
ATOM 1308 C C . GLY A 1 179 ? -18.550 -0.667 0.154 1.00 49.03 179 GLY A C 1
ATOM 1309 O O . GLY A 1 179 ? -18.931 -0.757 1.303 1.00 49.03 179 GLY A O 1
ATOM 1310 N N . GLU A 1 180 ? -19.328 -0.324 -0.883 1.00 41.75 180 GLU A N 1
ATOM 1311 C CA . GLU A 1 180 ? -20.787 -0.096 -0.841 1.00 41.75 180 GLU A CA 1
ATOM 1312 C C . GLU A 1 180 ? -21.398 0.007 0.563 1.00 41.75 180 GLU A C 1
ATOM 1314 O O . GLU A 1 180 ? -21.817 -1.002 1.122 1.00 41.75 180 GLU A O 1
ATOM 1319 N N . THR A 1 181 ? -21.501 1.216 1.117 1.00 38.50 181 THR A N 1
ATOM 1320 C CA . THR A 1 181 ? -22.612 1.606 2.002 1.00 38.50 181 THR A CA 1
ATOM 1321 C C . THR A 1 181 ? -22.626 3.133 2.214 1.00 38.50 181 THR A C 1
ATOM 1323 O O . THR A 1 181 ? -21.619 3.809 2.002 1.00 38.50 181 THR A O 1
ATOM 1326 N N . PRO A 1 182 ? -23.798 3.715 2.522 1.00 38.53 182 PRO A N 1
ATOM 1327 C CA . PRO A 1 182 ? -24.030 5.151 2.569 1.00 38.53 182 PRO A CA 1
ATOM 1328 C C . PRO A 1 182 ? -23.328 5.801 3.769 1.00 38.53 182 PRO A C 1
ATOM 1330 O O . PRO A 1 182 ? -23.544 5.405 4.908 1.00 38.53 182 PRO A O 1
ATOM 1333 N N . GLY A 1 183 ? -22.570 6.866 3.498 1.00 37.75 183 GLY A N 1
ATOM 1334 C CA . GLY A 1 183 ? -21.953 7.732 4.506 1.00 37.75 183 GLY A CA 1
ATOM 1335 C C . GLY A 1 183 ? -20.559 7.265 4.920 1.00 37.75 183 GLY A C 1
ATOM 1336 O O . GLY A 1 183 ? -20.426 6.263 5.611 1.00 37.75 183 GLY A O 1
ATOM 1337 N N . GLY A 1 184 ? -19.523 8.017 4.524 1.00 44.78 184 GLY A N 1
ATOM 1338 C CA . GLY A 1 184 ? -18.161 7.827 5.041 1.00 44.78 184 GLY A CA 1
ATOM 1339 C C . GLY A 1 184 ? -18.151 7.822 6.567 1.00 44.78 184 GLY A C 1
ATOM 1340 O O . GLY A 1 184 ? -19.032 8.467 7.138 1.00 44.78 184 GLY A O 1
ATOM 1341 N N . PHE A 1 185 ? -17.217 7.066 7.174 1.00 51.22 185 PHE A N 1
ATOM 1342 C CA . PHE A 1 185 ? -17.079 6.801 8.617 1.00 51.22 185 PHE A CA 1
ATOM 1343 C C . PHE A 1 185 ? -18.028 7.657 9.438 1.00 51.22 185 PHE A C 1
ATOM 1345 O O . PHE A 1 185 ? -17.702 8.792 9.794 1.00 51.22 185 PHE A O 1
ATOM 1352 N N . SER A 1 186 ? -19.253 7.154 9.625 1.00 50.03 186 SER A N 1
ATOM 1353 C CA . SER A 1 186 ? -20.322 7.916 10.256 1.00 50.03 186 SER A CA 1
ATOM 1354 C C . SER A 1 186 ? -19.748 8.526 11.522 1.00 50.03 186 SER A C 1
ATOM 1356 O O . SER A 1 186 ? -19.319 7.776 12.400 1.00 50.03 186 SER A O 1
ATOM 1358 N N . SER A 1 187 ? -19.653 9.857 11.573 1.00 63.31 187 SER A N 1
ATOM 1359 C CA . SER A 1 187 ? -19.193 10.582 12.755 1.00 63.31 187 SER A CA 1
ATOM 1360 C C . SER A 1 187 ? -19.897 9.969 13.955 1.00 63.31 187 SER A C 1
ATOM 1362 O O . SER A 1 187 ? -21.108 10.109 14.090 1.00 63.31 187 SER A O 1
ATOM 1364 N N . PHE A 1 188 ? -19.173 9.176 14.751 1.00 82.31 188 PHE A N 1
ATOM 1365 C CA . PHE A 1 188 ? -19.805 8.338 15.760 1.00 82.31 188 PHE A CA 1
ATOM 1366 C C . PHE A 1 188 ? -20.611 9.250 16.690 1.00 82.31 188 PHE A C 1
ATOM 1368 O O . PHE A 1 188 ? -20.044 10.079 17.412 1.00 82.31 188 PHE A O 1
ATOM 1375 N N . THR A 1 189 ? -21.938 9.166 16.617 1.00 83.00 189 THR A N 1
ATOM 1376 C CA . THR A 1 189 ? -22.831 10.139 17.264 1.00 83.00 189 THR A CA 1
ATOM 1377 C C . THR A 1 189 ? -23.150 9.738 18.695 1.00 83.00 189 THR A C 1
ATOM 1379 O O . THR A 1 189 ? -23.366 10.602 19.547 1.00 83.00 189 THR A O 1
ATOM 1382 N N . ARG A 1 190 ? -23.110 8.434 18.986 1.00 90.56 190 ARG A N 1
ATOM 1383 C CA . ARG A 1 190 ? -23.338 7.871 20.316 1.00 90.56 190 ARG A CA 1
ATOM 1384 C C . ARG A 1 190 ? -22.108 7.155 20.849 1.00 90.56 190 ARG A C 1
ATOM 1386 O O . ARG A 1 190 ? -21.210 6.766 20.108 1.00 90.56 190 ARG A O 1
ATOM 1393 N N . ASN A 1 191 ? -22.088 6.987 22.163 1.00 93.62 191 ASN A N 1
ATOM 1394 C CA . ASN A 1 191 ? -21.084 6.165 22.817 1.00 93.62 191 ASN A CA 1
ATOM 1395 C C . ASN A 1 191 ? -21.461 4.686 22.683 1.00 93.62 191 ASN A C 1
ATOM 1397 O O . ASN A 1 191 ? -22.650 4.355 22.703 1.00 93.62 191 ASN A O 1
ATOM 1401 N N . LEU A 1 192 ? -20.454 3.820 22.573 1.00 96.38 192 LEU A N 1
ATOM 1402 C CA . LEU A 1 192 ? -20.641 2.379 22.426 1.00 96.38 192 LEU A CA 1
ATOM 1403 C C . LEU A 1 192 ? -20.024 1.623 23.602 1.00 96.38 192 LEU A C 1
ATOM 1405 O O . LEU A 1 192 ? -18.961 1.976 24.116 1.00 96.38 192 LEU A O 1
ATOM 1409 N N . GLN A 1 193 ? -20.715 0.576 24.028 1.00 96.56 193 GLN A N 1
ATOM 1410 C CA . GLN A 1 193 ? -20.305 -0.307 25.112 1.00 96.56 193 GLN A CA 1
ATOM 1411 C C . GLN A 1 193 ? -20.789 -1.731 24.858 1.00 96.56 193 GLN A C 1
ATOM 1413 O O . GLN A 1 193 ? -21.607 -1.967 23.967 1.00 96.56 193 GLN A O 1
ATOM 1418 N N . ILE A 1 194 ? -20.314 -2.668 25.681 1.00 97.19 194 ILE A N 1
ATOM 1419 C CA . ILE A 1 194 ? -20.726 -4.072 25.619 1.00 97.19 194 ILE A CA 1
ATOM 1420 C C . ILE A 1 194 ? -22.255 -4.189 25.609 1.00 97.19 194 ILE A C 1
ATOM 1422 O O . ILE A 1 194 ? -22.947 -3.539 26.393 1.00 97.19 194 ILE A O 1
ATOM 1426 N N . GLY A 1 195 ? -22.770 -5.024 24.708 1.00 94.62 195 GLY A N 1
ATOM 1427 C CA . GLY A 1 195 ? -24.202 -5.251 24.529 1.00 94.62 195 GLY A CA 1
ATOM 1428 C C . GLY A 1 195 ? -24.855 -4.330 23.499 1.00 94.62 195 GLY A C 1
ATOM 1429 O O . GLY A 1 195 ? -26.003 -4.553 23.126 1.00 94.62 195 GLY A O 1
ATOM 1430 N N . ASN A 1 196 ? -24.162 -3.293 23.021 1.00 96.38 196 ASN A N 1
ATOM 1431 C CA . ASN A 1 196 ? -24.679 -2.464 21.939 1.00 96.38 196 ASN A CA 1
ATOM 1432 C C . ASN A 1 196 ? -24.656 -3.206 20.607 1.00 96.38 196 ASN A C 1
ATOM 1434 O O . ASN A 1 196 ? -23.735 -3.972 20.333 1.00 96.38 196 ASN A O 1
ATOM 1438 N N . MET A 1 197 ? -25.663 -2.922 19.784 1.00 94.06 197 MET A N 1
ATOM 1439 C CA . MET A 1 197 ? -25.758 -3.410 18.416 1.00 94.06 197 MET A CA 1
ATOM 1440 C C . MET A 1 197 ? -25.952 -2.255 17.432 1.00 94.06 197 MET A C 1
ATOM 1442 O O . MET A 1 197 ? -26.469 -1.206 17.833 1.00 94.06 197 MET A O 1
ATOM 1446 N N . GLY A 1 198 ? -25.552 -2.444 16.175 1.00 88.69 198 GLY A N 1
ATOM 1447 C CA . GLY A 1 198 ? -25.853 -1.538 15.066 1.00 88.69 198 GLY A CA 1
ATOM 1448 C C . GLY A 1 198 ? -24.698 -1.319 14.089 1.00 88.69 198 GLY A C 1
ATOM 1449 O O . GLY A 1 198 ? -23.565 -1.732 14.322 1.00 88.69 198 GLY A O 1
ATOM 1450 N N . ALA A 1 199 ? -24.992 -0.604 13.002 1.00 84.69 199 ALA A N 1
ATOM 1451 C CA . ALA A 1 199 ? -24.021 -0.280 11.953 1.00 84.69 199 ALA A CA 1
ATOM 1452 C C . ALA A 1 199 ? -22.827 0.551 12.462 1.00 84.69 199 ALA A C 1
ATOM 1454 O O . ALA A 1 199 ? -21.727 0.464 11.931 1.00 84.69 199 ALA A O 1
ATOM 1455 N N . ASP A 1 200 ? -23.010 1.333 13.526 1.00 86.75 200 ASP A N 1
ATOM 1456 C CA . ASP A 1 200 ? -21.923 2.068 14.173 1.00 86.75 200 ASP A CA 1
ATOM 1457 C C . ASP A 1 200 ? -20.984 1.161 14.979 1.00 86.75 200 ASP A C 1
ATOM 1459 O O . ASP A 1 200 ? -19.801 1.458 15.117 1.00 86.75 200 ASP A O 1
ATOM 1463 N N . VAL A 1 201 ? -21.471 0.029 15.483 1.00 93.44 201 VAL A N 1
ATOM 1464 C CA . VAL A 1 201 ? -20.611 -0.995 16.080 1.00 93.44 201 VAL A CA 1
ATOM 1465 C C . VAL A 1 201 ? -19.793 -1.696 15.003 1.00 93.44 201 VAL A C 1
ATOM 1467 O O . VAL A 1 201 ? -18.593 -1.887 15.194 1.00 93.44 201 VAL A O 1
ATOM 1470 N N . GLU A 1 202 ? -20.414 -2.036 13.877 1.00 88.81 202 GLU A N 1
ATOM 1471 C CA . GLU A 1 202 ? -19.718 -2.623 12.732 1.00 88.81 202 GLU A CA 1
ATOM 1472 C C . GLU A 1 202 ? -18.629 -1.674 12.210 1.00 88.81 202 GLU A C 1
ATOM 1474 O O . GLU A 1 202 ? -17.466 -2.065 12.109 1.00 88.81 202 GLU A O 1
ATOM 1479 N N . ALA A 1 203 ? -18.960 -0.393 12.020 1.00 87.19 203 ALA A N 1
ATOM 1480 C CA . ALA A 1 203 ? -18.005 0.639 11.622 1.00 87.19 203 ALA A CA 1
ATOM 1481 C C . ALA A 1 203 ? -16.853 0.803 12.632 1.00 87.19 203 ALA A C 1
ATOM 1483 O O . ALA A 1 203 ? -15.697 0.976 12.241 1.00 87.19 203 ALA A O 1
ATOM 1484 N N . LEU A 1 204 ? -17.129 0.710 13.941 1.00 92.19 204 LEU A N 1
ATOM 1485 C CA . LEU A 1 204 ? -16.077 0.717 14.962 1.00 92.19 204 LEU A CA 1
ATOM 1486 C C . LEU A 1 204 ? -15.153 -0.502 14.828 1.00 92.19 204 LEU A C 1
ATOM 1488 O O . LEU A 1 204 ? -13.938 -0.359 14.961 1.00 92.19 204 LEU A O 1
ATOM 1492 N N . GLN A 1 205 ? -15.697 -1.693 14.569 1.00 94.56 205 GLN A N 1
ATOM 1493 C CA . GLN A 1 205 ? -14.889 -2.901 14.376 1.00 94.56 205 GLN A CA 1
ATOM 1494 C C . GLN A 1 205 ? -14.009 -2.789 13.128 1.00 94.56 205 GLN A C 1
ATOM 1496 O O . GLN A 1 205 ? -12.821 -3.100 13.206 1.00 94.56 205 GLN A O 1
ATOM 1501 N N . GLN A 1 206 ? -14.555 -2.271 12.025 1.00 85.94 206 GLN A N 1
ATOM 1502 C CA . GLN A 1 206 ? -13.814 -2.038 10.782 1.00 85.94 206 GLN A CA 1
ATOM 1503 C C . GLN A 1 206 ? -12.660 -1.061 11.017 1.00 85.94 206 GLN A C 1
ATOM 1505 O O . GLN A 1 206 ? -11.510 -1.345 10.671 1.00 85.94 206 GLN A O 1
ATOM 1510 N N . PHE A 1 207 ? -12.944 0.058 11.693 1.00 88.31 207 PHE A N 1
ATOM 1511 C CA . PHE A 1 207 ? -11.932 1.028 12.093 1.00 88.31 207 PHE A CA 1
ATOM 1512 C C . PHE A 1 207 ? -10.818 0.366 12.917 1.00 88.31 207 PHE A C 1
ATOM 1514 O O . PHE A 1 207 ? -9.651 0.441 12.532 1.00 88.31 207 PHE A O 1
ATOM 1521 N N . LEU A 1 208 ? -11.154 -0.328 14.009 1.00 91.62 208 LEU A N 1
ATOM 1522 C CA . LEU A 1 208 ? -10.170 -0.972 14.887 1.00 91.62 208 LEU A CA 1
ATOM 1523 C C . LEU A 1 208 ? -9.315 -1.996 14.131 1.00 91.62 208 LEU A C 1
ATOM 1525 O O . LEU A 1 208 ? -8.088 -1.974 14.250 1.00 91.62 208 LEU A O 1
ATOM 1529 N N . ASN A 1 209 ? -9.941 -2.837 13.304 1.00 89.06 209 ASN A N 1
ATOM 1530 C CA . ASN A 1 209 ? -9.253 -3.823 12.476 1.00 89.06 209 ASN A CA 1
ATOM 1531 C C . ASN A 1 209 ? -8.274 -3.157 11.496 1.00 89.06 209 ASN A C 1
ATOM 1533 O O . ASN A 1 209 ? -7.130 -3.599 11.386 1.00 89.06 209 ASN A O 1
ATOM 1537 N N . SER A 1 210 ? -8.683 -2.064 10.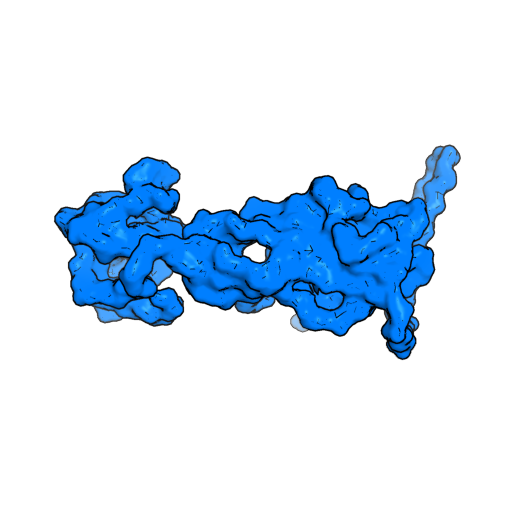841 1.00 81.69 210 SER A N 1
ATOM 1538 C CA . SER A 1 210 ? -7.829 -1.316 9.905 1.00 81.69 210 SER A CA 1
ATOM 1539 C C . SER A 1 210 ? -6.611 -0.669 10.563 1.00 81.69 210 SER A C 1
ATOM 1541 O O . SER A 1 210 ? -5.546 -0.591 9.957 1.00 81.69 210 SER A O 1
ATOM 1543 N N . GLN A 1 211 ? -6.752 -0.240 11.819 1.00 81.25 211 GLN A N 1
ATOM 1544 C CA . GLN A 1 211 ? -5.682 0.385 12.594 1.00 81.25 211 GLN A CA 1
ATOM 1545 C C . GLN A 1 211 ? -4.761 -0.655 13.263 1.00 81.25 211 GLN A C 1
ATOM 1547 O O . GLN A 1 211 ? -3.878 -0.298 14.039 1.00 81.25 211 GLN A O 1
ATOM 1552 N N . GLY A 1 212 ? -4.964 -1.951 12.989 1.00 83.69 212 GLY A N 1
ATOM 1553 C CA . GLY A 1 212 ? -4.177 -3.051 13.552 1.00 83.69 212 GLY A CA 1
ATOM 1554 C C . GLY A 1 212 ? -4.635 -3.522 14.938 1.00 83.69 212 GLY A C 1
ATOM 1555 O O . GLY A 1 212 ? -4.046 -4.444 15.504 1.00 83.69 212 GLY A O 1
ATOM 1556 N N . PHE A 1 213 ? -5.719 -2.963 15.482 1.00 91.00 213 PHE A N 1
ATOM 1557 C CA . PHE A 1 213 ? -6.333 -3.389 16.743 1.00 91.00 213 PHE A CA 1
ATOM 1558 C C . PHE A 1 213 ? -7.377 -4.476 16.484 1.00 91.00 213 PHE A C 1
ATOM 1560 O O . PHE A 1 213 ? -8.570 -4.282 16.700 1.00 91.00 213 PHE A O 1
ATOM 1567 N N . LEU A 1 214 ? -6.906 -5.634 16.016 1.00 88.88 214 LEU A N 1
ATOM 1568 C CA . LEU A 1 214 ? -7.767 -6.729 15.563 1.00 88.88 214 LEU A CA 1
ATOM 1569 C C . LEU A 1 214 ? -8.782 -7.150 16.629 1.00 88.88 214 LEU A C 1
ATOM 1571 O O . LEU A 1 214 ? -8.382 -7.557 17.723 1.00 88.88 214 LEU A O 1
ATOM 1575 N N . VAL A 1 215 ? -10.073 -7.114 16.301 1.00 94.19 215 VAL A N 1
ATOM 1576 C CA . VAL A 1 215 ? -11.159 -7.589 17.172 1.00 94.19 215 VAL A CA 1
ATOM 1577 C C . VAL A 1 215 ? -11.094 -9.112 17.300 1.00 94.19 215 VAL A C 1
ATOM 1579 O O . VAL A 1 215 ? -11.085 -9.627 18.417 1.00 94.19 215 VAL A O 1
ATOM 1582 N N . ALA A 1 216 ? -10.936 -9.832 16.187 1.00 93.25 216 ALA A N 1
ATOM 1583 C CA . ALA A 1 216 ? -10.651 -11.266 16.177 1.00 93.25 216 ALA A CA 1
ATOM 1584 C C . ALA A 1 216 ? -9.579 -11.620 15.134 1.00 93.25 216 ALA A C 1
ATOM 1586 O O . ALA A 1 216 ? -9.443 -10.951 14.112 1.00 93.25 216 ALA A O 1
ATOM 1587 N N . GLY A 1 217 ? -8.821 -12.693 15.379 1.00 83.00 217 GLY A N 1
ATOM 1588 C CA . GLY A 1 217 ? -7.830 -13.196 14.417 1.00 83.00 217 GLY A CA 1
ATOM 1589 C C . GLY A 1 217 ? -8.448 -13.958 13.237 1.00 83.00 217 GLY A C 1
ATOM 1590 O O . GLY A 1 217 ? -7.858 -14.005 12.164 1.00 83.00 217 GLY A O 1
ATOM 1591 N N . ALA A 1 218 ? -9.631 -14.543 13.431 1.00 86.56 218 ALA A N 1
ATOM 1592 C CA . ALA A 1 218 ? -10.420 -15.231 12.411 1.00 86.56 218 ALA A CA 1
ATOM 1593 C C . ALA A 1 218 ? -11.892 -15.312 12.857 1.00 86.56 218 ALA A C 1
ATOM 1595 O O . ALA A 1 218 ? -12.178 -15.248 14.054 1.00 86.56 218 ALA A O 1
ATOM 1596 N N . GLY A 1 219 ? -12.812 -15.490 11.905 1.00 89.94 219 GLY A N 1
ATOM 1597 C CA . GLY A 1 219 ? -14.249 -15.599 12.180 1.00 89.94 219 GLY A CA 1
ATOM 1598 C C . GLY A 1 219 ? -14.909 -14.251 12.485 1.00 89.94 219 GLY A C 1
ATOM 1599 O O . GLY A 1 219 ? -14.447 -13.210 12.021 1.00 89.94 219 GLY A O 1
ATOM 1600 N N . ALA A 1 220 ? -16.002 -14.273 13.246 1.00 90.44 220 ALA A N 1
ATOM 1601 C CA . ALA A 1 220 ? -16.773 -13.078 13.585 1.00 90.44 220 ALA A CA 1
ATOM 1602 C C . ALA A 1 220 ? -15.902 -12.004 14.268 1.00 90.44 220 ALA A C 1
ATOM 1604 O O . ALA A 1 220 ? -15.217 -12.277 15.254 1.00 90.44 220 ALA A O 1
ATOM 1605 N N . GLY A 1 221 ? -15.930 -10.786 13.732 1.00 85.69 221 GLY A N 1
ATOM 1606 C CA . GLY A 1 221 ? -15.113 -9.654 14.167 1.00 85.69 221 GLY A CA 1
ATOM 1607 C C . GLY A 1 221 ? -13.721 -9.592 13.528 1.00 85.69 221 GLY A C 1
ATOM 1608 O O . GLY A 1 221 ? -13.008 -8.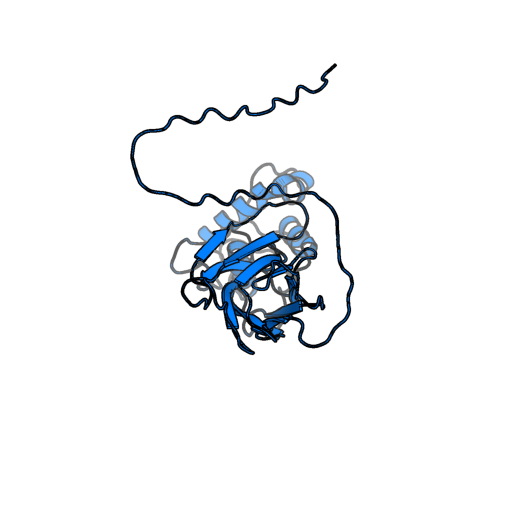617 13.736 1.00 85.69 221 GLY A O 1
ATOM 1609 N N . SER A 1 222 ? -13.289 -10.590 12.754 1.00 84.69 222 SER A N 1
ATOM 1610 C CA . SER A 1 222 ? -12.007 -10.503 12.032 1.00 84.69 222 SER A CA 1
ATOM 1611 C C . SER A 1 222 ? -12.093 -9.544 10.836 1.00 84.69 222 SER A C 1
ATOM 1613 O O . SER A 1 222 ? -13.204 -9.233 10.408 1.00 84.69 222 SER A O 1
ATOM 1615 N N . PRO A 1 223 ? -10.959 -9.072 10.280 1.00 84.69 223 PRO A N 1
ATOM 1616 C CA . PRO A 1 223 ? -10.976 -8.174 9.127 1.00 84.69 223 PRO A CA 1
ATOM 1617 C C . PRO A 1 223 ? -11.806 -8.727 7.959 1.00 84.69 223 PRO A C 1
ATOM 1619 O O . PRO A 1 223 ? -11.515 -9.813 7.451 1.00 84.69 223 PRO A O 1
ATOM 1622 N N . GLY A 1 224 ? -12.821 -7.977 7.522 1.00 81.44 224 GLY A N 1
ATOM 1623 C CA . GLY A 1 224 ? -13.761 -8.381 6.468 1.00 81.44 224 GLY A CA 1
ATOM 1624 C C . GLY A 1 224 ? -14.877 -9.332 6.922 1.00 81.44 224 GLY A C 1
ATOM 1625 O O . GLY A 1 224 ? -15.631 -9.820 6.085 1.00 81.44 224 GLY A O 1
ATOM 1626 N N . ASN A 1 225 ? -14.967 -9.619 8.222 1.00 86.44 225 ASN A N 1
ATOM 1627 C CA . ASN A 1 225 ? -16.035 -10.384 8.870 1.00 86.44 225 ASN A CA 1
ATOM 1628 C C . ASN A 1 225 ? -16.532 -9.650 10.129 1.00 86.44 225 ASN A C 1
ATOM 1630 O O . ASN A 1 225 ? -16.824 -10.283 11.150 1.00 86.44 225 ASN A O 1
ATOM 1634 N N . GLU A 1 226 ? -16.547 -8.318 10.101 1.00 91.94 226 GLU A N 1
ATOM 1635 C CA . GLU A 1 226 ? -17.043 -7.489 11.193 1.00 91.94 226 GLU A CA 1
ATOM 1636 C C . GLU A 1 226 ? -18.508 -7.791 11.522 1.00 91.94 226 GLU A C 1
ATOM 1638 O O . GLU A 1 226 ? -19.267 -8.324 10.716 1.00 91.94 226 GLU A O 1
ATOM 1643 N N . THR A 1 227 ? -18.888 -7.493 12.760 1.00 92.19 227 THR A N 1
ATOM 1644 C CA . THR A 1 227 ? -20.238 -7.744 13.265 1.00 92.19 227 THR A CA 1
ATOM 1645 C C . THR A 1 227 ? -20.874 -6.457 13.743 1.00 92.19 227 THR A C 1
ATOM 1647 O O . THR A 1 227 ? -20.193 -5.521 14.161 1.00 92.19 227 THR A O 1
ATOM 1650 N N . ASP A 1 228 ? -22.196 -6.456 13.793 1.00 93.88 228 ASP A N 1
ATOM 1651 C CA . ASP A 1 228 ? -22.974 -5.379 14.381 1.00 93.88 228 ASP A CA 1
ATOM 1652 C C . ASP A 1 228 ? -23.034 -5.451 15.915 1.00 93.88 228 ASP A C 1
ATOM 1654 O O . ASP A 1 228 ? -23.691 -4.607 16.505 1.00 93.88 228 ASP A O 1
ATOM 1658 N N . TYR A 1 229 ? -22.356 -6.396 16.589 1.00 96.69 229 TYR A N 1
ATOM 1659 C CA . TYR A 1 229 ? -22.435 -6.596 18.044 1.00 96.69 229 TYR A CA 1
ATOM 1660 C C . TYR A 1 229 ? -21.168 -6.193 18.804 1.00 96.69 229 TYR A C 1
ATOM 1662 O O . TYR A 1 229 ? -20.066 -6.676 18.546 1.00 96.69 229 TYR A O 1
ATOM 1670 N N . PHE A 1 230 ? -21.325 -5.352 19.826 1.00 97.88 230 PHE A N 1
ATOM 1671 C CA . PHE A 1 230 ? -20.226 -4.912 20.675 1.00 97.88 230 PHE A CA 1
ATOM 1672 C C . PHE A 1 230 ? -20.044 -5.935 21.795 1.00 97.88 230 PHE A C 1
ATOM 1674 O O . PHE A 1 230 ? -20.685 -5.871 22.846 1.00 97.88 230 PHE A O 1
ATOM 1681 N N . GLY A 1 231 ? -19.161 -6.902 21.559 1.00 97.38 231 GLY A N 1
ATOM 1682 C CA . GLY A 1 231 ? -18.828 -7.952 22.516 1.00 97.38 231 GLY A CA 1
ATOM 1683 C C . GLY A 1 231 ? -17.566 -7.674 23.335 1.00 97.38 231 GLY A C 1
ATOM 1684 O O . GLY A 1 231 ? -16.952 -6.607 23.268 1.00 97.38 231 GLY A O 1
ATOM 1685 N N . LEU A 1 232 ? -17.135 -8.693 24.082 1.00 97.56 232 LEU A N 1
ATOM 1686 C CA . LEU A 1 232 ? -15.890 -8.655 24.861 1.00 97.56 232 LEU A CA 1
ATOM 1687 C C . LEU A 1 232 ? -14.654 -8.450 23.976 1.00 97.56 232 LEU A C 1
ATOM 1689 O O . LEU A 1 232 ? -13.728 -7.746 24.370 1.00 97.56 232 LEU A O 1
ATOM 1693 N N . LEU A 1 233 ? -14.656 -9.025 22.771 1.00 97.56 233 LEU A N 1
ATOM 1694 C CA . LEU A 1 233 ? -13.564 -8.875 21.808 1.00 97.56 233 LEU A CA 1
ATOM 1695 C C . LEU A 1 233 ? -13.439 -7.429 21.316 1.00 97.56 233 LEU A C 1
ATOM 1697 O O . LEU A 1 233 ? -12.345 -6.863 21.331 1.00 97.56 233 LEU A O 1
ATOM 1701 N N . THR A 1 234 ? -14.565 -6.799 20.973 1.00 97.88 234 THR A N 1
ATOM 1702 C CA . THR A 1 234 ? -14.619 -5.384 20.581 1.00 97.88 234 THR A CA 1
ATOM 1703 C C . THR A 1 234 ? -14.158 -4.493 21.730 1.00 97.88 234 THR A C 1
ATOM 1705 O O . THR A 1 234 ? -13.298 -3.638 21.538 1.00 97.88 234 THR A O 1
ATOM 1708 N N . SER A 1 235 ? -14.625 -4.760 22.954 1.00 98.12 235 SER A N 1
ATOM 1709 C CA . SER A 1 235 ? -14.160 -4.060 24.157 1.00 98.12 235 SER A CA 1
ATOM 1710 C C . SER A 1 235 ? -12.643 -4.173 24.341 1.00 98.12 235 SER A C 1
ATOM 1712 O O . SER A 1 235 ? -11.978 -3.176 24.610 1.00 98.12 235 SER A O 1
ATOM 1714 N N . ALA A 1 236 ? -12.068 -5.366 24.174 1.00 97.88 236 ALA A N 1
ATOM 1715 C CA . ALA A 1 236 ? -10.629 -5.587 24.311 1.00 97.88 236 ALA A CA 1
ATOM 1716 C C . ALA A 1 236 ? -9.813 -4.904 23.198 1.00 97.88 236 ALA A C 1
ATOM 1718 O O . ALA A 1 236 ? -8.690 -4.454 23.429 1.00 97.88 236 ALA A O 1
ATOM 1719 N N . ALA A 1 237 ? -10.350 -4.815 21.979 1.00 97.31 237 ALA A N 1
ATOM 1720 C CA . ALA A 1 237 ? -9.759 -4.014 20.907 1.00 97.31 237 ALA A CA 1
ATOM 1721 C C . ALA A 1 237 ? -9.783 -2.513 21.236 1.00 97.31 237 ALA A C 1
ATOM 1723 O O . ALA A 1 237 ? -8.755 -1.850 21.103 1.00 97.31 237 ALA A O 1
ATOM 1724 N N . VAL A 1 238 ? -10.898 -2.002 21.769 1.00 97.62 238 VAL A N 1
ATOM 1725 C CA . VAL A 1 238 ? -11.006 -0.610 22.233 1.00 97.62 238 VAL A CA 1
ATOM 1726 C C . VAL A 1 238 ? -10.010 -0.314 23.355 1.00 97.62 238 VAL A C 1
ATOM 1728 O O . VAL A 1 238 ? -9.364 0.726 23.307 1.00 97.62 238 VAL A O 1
ATOM 1731 N N . VAL A 1 239 ? -9.823 -1.216 24.328 1.00 97.88 239 VAL A N 1
ATOM 1732 C CA . VAL A 1 239 ? -8.801 -1.052 25.384 1.00 97.88 239 VAL A CA 1
ATOM 1733 C C . VAL A 1 239 ? -7.415 -0.864 24.772 1.00 97.88 239 VAL A C 1
ATOM 1735 O O . VAL A 1 239 ? -6.744 0.117 25.080 1.00 97.88 239 VAL A O 1
ATOM 1738 N N . ARG A 1 240 ? -7.008 -1.759 23.862 1.00 97.50 240 ARG A N 1
ATOM 1739 C CA . ARG A 1 240 ? -5.691 -1.682 23.209 1.00 97.50 240 ARG A CA 1
ATOM 1740 C C . ARG A 1 240 ? -5.516 -0.379 22.429 1.00 97.50 240 ARG A C 1
ATOM 1742 O O . ARG A 1 240 ? -4.463 0.243 22.523 1.00 97.50 240 ARG A O 1
ATOM 1749 N N . PHE A 1 241 ? -6.551 0.054 21.709 1.00 96.12 241 PHE A N 1
ATOM 1750 C CA . PHE A 1 241 ? -6.552 1.337 21.005 1.00 96.12 241 PHE A CA 1
ATOM 1751 C C . PHE A 1 241 ? -6.392 2.518 21.972 1.00 96.12 241 PHE A C 1
ATOM 1753 O O . PHE A 1 241 ? -5.546 3.386 21.780 1.00 96.12 241 PHE A O 1
ATOM 1760 N N . GLN A 1 242 ? -7.172 2.540 23.051 1.00 97.44 242 GLN A N 1
ATOM 1761 C CA . GLN A 1 242 ? -7.118 3.598 24.058 1.00 97.44 242 GLN A CA 1
ATOM 1762 C C . GLN A 1 242 ? -5.758 3.684 24.747 1.00 97.44 242 GLN A C 1
ATOM 1764 O O . GLN A 1 242 ? -5.270 4.784 24.987 1.00 97.44 242 GLN A O 1
ATOM 1769 N N . GLU A 1 243 ? -5.145 2.545 25.056 1.00 94.25 243 GLU A N 1
ATOM 1770 C CA . GLU A 1 243 ? -3.825 2.487 25.685 1.00 94.25 243 GLU A CA 1
ATOM 1771 C C . GLU A 1 243 ? -2.714 2.915 24.722 1.00 94.25 243 GLU A C 1
ATOM 1773 O O . GLU A 1 243 ? -1.816 3.655 25.125 1.00 94.25 243 GLU A O 1
ATOM 1778 N N . ALA A 1 244 ? -2.808 2.550 23.439 1.00 91.25 244 ALA A N 1
ATOM 1779 C CA . ALA A 1 244 ? -1.872 3.009 22.412 1.00 91.25 244 ALA A CA 1
ATOM 1780 C C . ALA A 1 244 ? -1.874 4.540 22.254 1.00 91.25 244 ALA A C 1
ATOM 1782 O O . ALA A 1 244 ? -0.828 5.142 22.018 1.00 91.25 244 ALA A O 1
ATOM 1783 N N . TYR A 1 245 ? -3.031 5.178 22.451 1.00 89.44 245 TYR A N 1
ATOM 1784 C CA . TYR A 1 245 ? -3.206 6.630 22.351 1.00 89.44 245 TYR A CA 1
ATOM 1785 C C . TYR A 1 245 ? -3.574 7.275 23.694 1.00 89.44 245 TYR A C 1
ATOM 1787 O O . TYR A 1 245 ? -4.291 8.281 23.744 1.00 89.44 245 TYR A O 1
ATOM 1795 N N . ALA A 1 246 ? -3.053 6.728 24.798 1.00 85.62 246 ALA A N 1
ATOM 1796 C CA . ALA A 1 246 ? -3.409 7.143 26.156 1.00 85.62 246 ALA A CA 1
ATOM 1797 C C . ALA A 1 246 ? -3.214 8.649 26.400 1.00 85.62 246 ALA A C 1
ATOM 1799 O O . ALA A 1 246 ? -4.042 9.278 27.059 1.00 85.62 246 ALA A O 1
ATOM 1800 N N . GLY A 1 247 ? -2.174 9.242 25.804 1.00 78.94 247 GLY A N 1
ATOM 1801 C CA . GLY A 1 247 ? -1.889 10.677 25.888 1.00 78.94 247 GLY A CA 1
ATOM 1802 C C . GLY A 1 247 ? -3.019 11.576 25.393 1.00 78.94 247 GLY A C 1
ATOM 1803 O O . GLY A 1 247 ? -3.287 12.610 25.998 1.00 78.94 247 GLY A O 1
ATOM 1804 N N . ALA A 1 248 ? -3.696 11.167 24.321 1.00 79.88 248 ALA A N 1
ATOM 1805 C CA . ALA A 1 248 ? -4.769 11.940 23.707 1.00 79.88 248 ALA A CA 1
ATOM 1806 C C . ALA A 1 248 ? -6.158 11.535 24.223 1.00 79.88 248 ALA A C 1
ATOM 1808 O O . ALA A 1 248 ? -7.057 12.370 24.278 1.00 79.88 248 ALA A O 1
ATOM 1809 N N . ILE A 1 249 ? -6.342 10.266 24.603 1.00 88.38 249 ILE A N 1
ATOM 1810 C CA . ILE A 1 249 ? -7.663 9.715 24.934 1.00 88.38 249 ILE A CA 1
ATOM 1811 C C . ILE A 1 249 ? -7.894 9.609 26.445 1.00 88.38 249 ILE A C 1
ATOM 1813 O O . ILE A 1 249 ? -8.979 9.940 26.922 1.00 88.38 249 ILE A O 1
ATOM 1817 N N . LEU A 1 250 ? -6.909 9.116 27.200 1.00 83.50 250 LEU A N 1
ATOM 1818 C CA . LEU A 1 250 ? -7.083 8.709 28.597 1.00 83.50 250 LEU A CA 1
ATOM 1819 C C . LEU A 1 250 ? -6.631 9.790 29.583 1.00 83.50 250 LEU A C 1
ATOM 1821 O O . LEU A 1 250 ? -7.380 10.143 30.494 1.00 83.50 250 LEU A O 1
ATOM 1825 N N . TYR A 1 251 ? -5.439 10.358 29.390 1.00 88.44 251 TYR A N 1
ATOM 1826 C CA . TYR A 1 251 ? -4.860 11.326 30.327 1.00 88.44 251 TYR A CA 1
ATOM 1827 C C . TYR A 1 251 ? -5.696 12.603 30.498 1.00 88.44 251 TYR A C 1
ATOM 1829 O O . TYR A 1 251 ? -5.840 13.038 31.642 1.00 88.44 251 TYR A O 1
ATOM 1837 N N . PRO A 1 252 ? -6.333 13.170 29.449 1.00 86.81 252 PRO A N 1
ATOM 1838 C CA . PRO A 1 252 ? -7.230 14.317 29.620 1.00 86.81 252 PRO A CA 1
ATOM 1839 C C . PRO A 1 252 ? -8.448 14.021 30.505 1.00 86.81 252 PRO A C 1
ATOM 1841 O O . PRO A 1 252 ? -9.054 14.939 31.048 1.00 86.81 252 PRO A O 1
ATOM 1844 N N . LEU A 1 253 ? -8.806 12.743 30.655 1.00 83.81 253 LEU A N 1
ATOM 1845 C CA . LEU A 1 253 ? -9.917 12.274 31.482 1.00 83.81 253 LEU A CA 1
ATOM 1846 C C . LEU A 1 253 ? -9.453 11.761 32.858 1.00 83.81 253 LEU A C 1
ATOM 1848 O O . LEU A 1 253 ? -10.268 11.241 33.616 1.00 83.81 253 LEU A O 1
ATOM 1852 N N . GLY A 1 254 ? -8.158 11.864 33.179 1.00 88.31 254 GLY A N 1
ATOM 1853 C CA . GLY A 1 254 ? -7.585 11.319 34.415 1.00 88.31 254 GLY A CA 1
ATOM 1854 C C . GLY A 1 254 ? -7.543 9.787 34.460 1.00 88.31 254 GLY A C 1
ATOM 1855 O O . GLY A 1 254 ? -7.442 9.205 35.539 1.00 88.31 254 GLY A O 1
ATOM 1856 N N . LEU A 1 255 ? -7.633 9.119 33.307 1.00 89.31 255 LEU A N 1
ATOM 1857 C CA . LEU A 1 255 ? -7.604 7.663 33.199 1.00 89.31 255 LEU A CA 1
ATOM 1858 C C . LEU A 1 255 ? -6.185 7.175 32.899 1.00 89.31 255 LEU A C 1
ATOM 1860 O O . LEU A 1 255 ? -5.460 7.782 32.115 1.00 89.31 255 LEU A O 1
ATOM 1864 N N . MET A 1 256 ? -5.801 6.046 33.498 1.00 89.00 256 MET A N 1
ATOM 1865 C CA . MET A 1 256 ? -4.475 5.437 33.297 1.00 89.00 256 MET A CA 1
ATOM 1866 C C . MET A 1 256 ? -4.520 4.100 32.552 1.00 89.00 256 MET A C 1
ATOM 1868 O O . MET A 1 256 ? -3.475 3.581 32.173 1.00 89.00 256 MET A O 1
ATOM 1872 N N . LYS A 1 257 ? -5.711 3.523 32.367 1.00 94.00 257 LYS A N 1
ATOM 1873 C CA . LYS A 1 257 ? -5.924 2.245 31.678 1.00 94.00 257 LYS A CA 1
ATOM 1874 C C . LYS A 1 257 ? -7.092 2.359 30.715 1.00 94.00 257 LYS A C 1
ATOM 1876 O O . LYS A 1 257 ? -8.013 3.143 30.965 1.00 94.00 257 LYS A O 1
ATOM 1881 N N . GLY A 1 258 ? -7.051 1.576 29.640 1.00 92.88 258 GLY A N 1
ATOM 1882 C CA . GLY A 1 258 ? -8.168 1.495 28.709 1.00 92.88 258 GLY A CA 1
ATOM 1883 C C . GLY A 1 258 ? -9.420 0.991 29.427 1.00 92.88 258 GLY A C 1
ATOM 1884 O O . GLY A 1 258 ? -9.361 0.096 30.269 1.00 92.88 258 GLY A O 1
ATOM 1885 N N . THR A 1 259 ? -10.561 1.588 29.112 1.00 94.31 259 THR A N 1
ATOM 1886 C CA . THR A 1 259 ? -11.850 1.260 29.735 1.00 94.31 259 THR A CA 1
ATOM 1887 C C . THR A 1 259 ? -12.649 0.270 28.901 1.00 94.31 259 THR A C 1
ATOM 1889 O O . THR A 1 259 ? -13.592 -0.332 29.406 1.00 94.31 259 THR A O 1
ATOM 1892 N N . GLY A 1 260 ? -12.319 0.133 27.611 1.00 95.31 260 GLY A N 1
ATOM 1893 C CA . GLY A 1 260 ? -13.117 -0.639 26.655 1.00 95.31 260 GLY A CA 1
ATOM 1894 C C . GLY A 1 260 ? -14.440 0.037 26.289 1.00 95.31 260 GLY A C 1
ATOM 1895 O O . GLY A 1 260 ? -15.197 -0.482 25.475 1.00 95.31 260 GLY A O 1
ATOM 1896 N N . TYR A 1 261 ? -14.699 1.216 26.857 1.00 95.94 261 TYR A N 1
ATOM 1897 C CA . TYR A 1 261 ? -15.851 2.048 26.562 1.00 95.94 261 TYR A CA 1
ATOM 1898 C C . TYR A 1 261 ? -15.513 3.026 25.445 1.00 95.94 261 TYR A C 1
ATOM 1900 O O . TYR A 1 261 ? -14.610 3.855 25.580 1.00 95.94 261 TYR A O 1
ATOM 1908 N N . PHE A 1 262 ? -16.264 2.972 24.354 1.00 95.75 262 PHE A N 1
ATOM 1909 C CA . PHE A 1 262 ? -16.097 3.879 23.234 1.00 95.75 262 PHE A CA 1
ATOM 1910 C C . PHE A 1 262 ? -16.856 5.187 23.494 1.00 95.75 262 PHE A C 1
ATOM 1912 O O . PHE A 1 262 ? -18.006 5.369 23.090 1.00 95.75 262 PHE A O 1
ATOM 1919 N N . GLY A 1 263 ? -16.213 6.079 24.248 1.00 92.25 263 GLY A N 1
ATOM 1920 C CA . GLY A 1 263 ? -16.779 7.351 24.700 1.00 92.25 263 GLY A CA 1
ATOM 1921 C C . GLY A 1 263 ? -16.353 8.569 23.877 1.00 92.25 263 GLY A C 1
ATOM 1922 O O . GLY A 1 263 ? -15.674 8.463 22.856 1.00 92.25 263 GLY A O 1
ATOM 1923 N N . SER A 1 264 ? -16.712 9.758 24.369 1.00 87.88 264 SER A N 1
ATOM 1924 C CA . SER A 1 264 ? -16.424 11.049 23.724 1.00 87.88 264 SER A CA 1
ATOM 1925 C C . SER A 1 264 ? -14.938 11.277 23.427 1.00 87.88 264 SER A C 1
ATOM 1927 O O . SER A 1 264 ? -14.622 11.765 22.349 1.00 87.88 264 SER A O 1
ATOM 1929 N N . GLY A 1 265 ? -14.030 10.890 24.330 1.00 86.75 265 GLY A N 1
ATOM 1930 C CA . GLY A 1 265 ? -12.583 11.025 24.115 1.00 86.75 265 GLY A CA 1
ATOM 1931 C C . GLY A 1 265 ? -12.075 10.168 22.952 1.00 86.75 265 GLY A C 1
ATOM 1932 O O . GLY A 1 265 ? -11.366 10.658 22.079 1.00 86.75 265 GLY A O 1
ATOM 1933 N N . THR A 1 266 ? -12.498 8.901 22.888 1.00 92.12 266 THR A N 1
ATOM 1934 C CA . THR A 1 266 ? -12.126 7.993 21.791 1.00 92.12 266 THR A CA 1
ATOM 1935 C C . THR A 1 266 ? -12.731 8.459 20.466 1.00 92.12 266 THR A C 1
ATOM 1937 O O . THR A 1 266 ? -12.030 8.516 19.463 1.00 92.12 266 THR A O 1
ATOM 1940 N N . ARG A 1 267 ? -13.999 8.885 20.471 1.00 89.12 267 ARG A N 1
ATOM 1941 C CA . ARG A 1 267 ? -14.680 9.453 19.298 1.00 89.12 267 ARG A CA 1
ATOM 1942 C C . ARG A 1 267 ? -14.000 10.714 18.768 1.00 89.12 267 ARG A C 1
ATOM 1944 O O . ARG A 1 267 ? -13.793 10.831 17.566 1.00 89.12 267 ARG A O 1
ATOM 1951 N N . ALA A 1 268 ? -13.653 11.645 19.656 1.00 82.75 268 ALA A N 1
ATOM 1952 C CA . ALA A 1 268 ? -12.982 12.887 19.286 1.00 82.75 268 ALA A CA 1
ATOM 1953 C C . ALA A 1 268 ? -11.610 12.614 18.664 1.00 82.75 268 ALA A C 1
ATOM 1955 O O . ALA A 1 268 ? -11.266 13.226 17.657 1.00 82.75 268 ALA A O 1
ATOM 1956 N N . TYR A 1 269 ? -10.860 11.662 19.224 1.00 84.06 269 TYR A N 1
ATOM 1957 C CA . TYR A 1 269 ? -9.575 11.266 18.665 1.00 84.06 269 TYR A CA 1
ATOM 1958 C C . TYR A 1 269 ? -9.723 10.661 17.264 1.00 84.06 269 TYR A C 1
ATOM 1960 O O . TYR A 1 269 ? -9.027 11.085 16.350 1.00 84.06 269 TYR A O 1
ATOM 1968 N N . ILE A 1 270 ? -10.684 9.752 17.056 1.00 84.94 270 ILE A N 1
ATOM 1969 C CA . ILE A 1 270 ? -10.954 9.195 15.720 1.00 84.94 270 ILE A CA 1
ATOM 1970 C C . ILE A 1 270 ? -11.347 10.293 14.725 1.00 84.94 270 ILE A C 1
ATOM 1972 O O . ILE A 1 270 ? -10.843 10.304 13.607 1.00 84.94 270 ILE A O 1
ATOM 1976 N N . ALA A 1 271 ? -12.182 11.254 15.128 1.00 77.38 271 ALA A N 1
ATOM 1977 C CA . ALA A 1 271 ? -12.569 12.368 14.262 1.00 77.38 271 ALA A CA 1
ATOM 1978 C C . ALA A 1 271 ? -11.370 13.243 13.838 1.00 77.38 271 ALA A C 1
ATOM 1980 O O . ALA A 1 271 ? -11.347 13.759 12.723 1.00 77.38 271 ALA A O 1
ATOM 1981 N N . GLN A 1 272 ? -10.349 13.386 14.692 1.00 71.81 272 GLN A N 1
ATOM 1982 C CA . GLN A 1 272 ? -9.112 14.108 14.360 1.00 71.81 272 GLN A CA 1
ATOM 1983 C C . GLN A 1 272 ? -8.229 13.370 13.347 1.00 71.81 272 GLN A C 1
ATOM 1985 O O . GLN A 1 272 ? -7.417 14.010 12.683 1.00 71.81 272 GLN A O 1
ATOM 1990 N N . LEU A 1 273 ? -8.395 12.052 13.190 1.00 67.50 273 LEU A N 1
ATOM 1991 C CA . LEU A 1 273 ? -7.668 11.268 12.187 1.00 67.50 273 LEU A CA 1
ATOM 1992 C C . LEU A 1 273 ? -8.165 11.531 10.750 1.00 67.50 273 LEU A C 1
ATOM 1994 O O . LEU A 1 273 ? -7.560 11.027 9.803 1.00 67.50 273 LEU A O 1
ATOM 1998 N N . GLY A 1 274 ? -9.228 12.334 10.574 1.00 49.84 274 GLY A N 1
ATOM 1999 C CA . GLY A 1 274 ? -9.670 12.869 9.278 1.00 49.84 274 GLY A CA 1
ATOM 2000 C C . GLY A 1 274 ? -10.016 11.800 8.242 1.00 49.84 274 GLY A C 1
ATOM 2001 O O . GLY A 1 274 ? -9.674 11.966 7.068 1.00 49.84 274 GLY A O 1
ATOM 2002 N N . LEU A 1 275 ? -10.568 10.679 8.710 1.00 51.38 275 LEU A N 1
ATOM 2003 C CA . LEU A 1 275 ? -10.987 9.520 7.923 1.00 51.38 275 LEU A CA 1
ATOM 2004 C C . LEU A 1 275 ? -12.370 9.742 7.313 1.00 51.38 275 LEU A C 1
ATOM 2006 O O . LEU A 1 275 ? -13.281 10.119 8.082 1.00 51.38 275 LEU A O 1
#

Radius of gyration: 25.79 Å; chains: 1; bounding box: 72×38×65 Å

Sequence (275 aa):
MKKKIIAIFSSLALTVAGIPVVAAAQTYAPGMMSTRGNNGSAMFSLVPQSVSGKMNQLVAVDFLLNTGMPVTSFQTSLTYDPTMLSVAGIDTVSSEFPYWWDTTHVKESGSLARINLQGSAPLPGISGDKVRVAKITFRTVRPGTAAVSMAPGSIVLNATDENVLSNGNVQTTIAITDGETPGGFSSFTRNLQIGNMGADVEALQQFLNSQGFLVAGAGAGSPGNETDYFGLLTSAAVVRFQEAYAGAILYPLGLMKGTGYFGSGTRAYIAQLGL

InterPro domains:
  IPR002477 Peptidoglycan binding-like [PF01471] (198-245)
  IPR008965 CBM2/CBM3, carbohydrate-binding domain superfamily [SSF49384] (45-157)
  IPR036365 PGBD-like superfamily [SSF47090] (185-246)
  IPR036366 PGBD superfamily [G3DSA:1.10.101.10] (184-273)

Secondary structure (DSSP, 8-state):
----------------S---------------------SS-BEEEEESSEEEEETT-EEEEEEEEE-SS-EEEEEEEEEE-TTTEEEEEEE-TT-S--EEEE--B----SSSEEEEEEEE--TT-B--SSEEEEEEEEEE-SSEEEEEEEPTT-EEEETT--B-B-----EEEEEEEPSS-SSSS----S-B-TT-BSHHHHHHHHHHHHTT--S-SSSTTSTT---SB--HHHHHHHHHHHHHTHHHHTGGGT--S--S-B-HHHHHHHHHT--

pLDDT: mean 77.69, std 21.89, range [27.64, 98.12]